Protein AF-A0A1U8I536-F1 (afdb_monomer_lite)

pLDDT: mean 73.48, std 21.96, range [27.91, 98.19]

Foldseek 3Di:
DDDDDDDDDPDDDDPPAQWDAQVLPRDIDRPVVVVVVCVPQQADPPPRFGRPDPDDDDDDDDDDDDDDDDDDPPVVVVVVVVVVVVVVVVPDLQDAPFDQPDPPDPDDPPQFFCLQVLWPDSNCLVVVLSVLLSLLQVLLVRQQRAAALSNLVSVCVVVVHDRGNVSLLHADPDWLSPGGLVNCCVPVVVLLVQLLVQLVDDPLVSNLVSLVPQATDPDDSSSVSRSSSSLSSNCNVVSVVVVSSVSSSNSSRHPHHNPPDPDDPPPPPPDDD

Radius of gyration: 26.05 Å; chains: 1; bounding box: 82×68×68 Å

Sequence (273 aa):
MATQTEPNAWKDLKMGEKCRLIPLCNHSFHSECVDSWFLRNPICPVCRTGGRFLVTVKNDHSETSLSSESMKKATNVWVFIFIIIVNVAFSQKTNCTLDFEFKVASNSSNENGDWGGFLNQNHCGTTFNGYLKALGVRANQTGFIFLDSSEQTRCLNSMKRFDCGMEKLTSGGGGCSNYSTADVEQKLGNELRSLSENCRFASCGSCVRSWESINGGSNLEESMICRFAVLVSLTSLKVEDEENIQRIYECLSNNTRVYGGNRFSLSIQIINA

Structure (mmCIF, N/CA/C/O backbone):
data_AF-A0A1U8I536-F1
#
_entry.id   AF-A0A1U8I536-F1
#
loop_
_atom_site.group_PDB
_atom_site.id
_atom_site.type_symbol
_atom_site.label_atom_id
_atom_site.label_alt_id
_atom_site.label_comp_id
_atom_site.label_asym_id
_atom_site.label_entity_id
_atom_site.label_seq_id
_atom_site.pdbx_PDB_ins_code
_atom_site.Cartn_x
_atom_site.Cartn_y
_atom_site.Cartn_z
_atom_site.occupancy
_atom_site.B_iso_or_equiv
_atom_site.auth_seq_id
_atom_site.auth_comp_id
_atom_site.auth_asym_id
_atom_site.auth_atom_id
_atom_site.pdbx_PDB_model_num
ATOM 1 N N . MET A 1 1 ? -10.262 -40.085 36.056 1.00 31.34 1 MET A N 1
ATOM 2 C CA . MET A 1 1 ? -9.684 -40.490 34.757 1.00 31.34 1 MET A CA 1
ATOM 3 C C . MET A 1 1 ? -10.539 -39.873 33.671 1.00 31.34 1 MET A C 1
ATOM 5 O O . MET A 1 1 ? -11.727 -40.150 33.627 1.00 31.34 1 MET A O 1
ATOM 9 N N . ALA A 1 2 ? -9.963 -38.955 32.899 1.00 34.81 2 ALA A N 1
ATOM 10 C CA . ALA A 1 2 ? -10.618 -38.318 31.766 1.00 34.81 2 ALA A CA 1
ATOM 11 C C . ALA A 1 2 ? -10.458 -39.206 30.530 1.00 34.81 2 ALA A C 1
ATOM 13 O O . ALA A 1 2 ? -9.326 -39.554 30.206 1.00 34.81 2 ALA A O 1
ATOM 14 N N . THR A 1 3 ? -11.548 -39.507 29.825 1.00 27.91 3 THR A N 1
ATOM 15 C CA . THR A 1 3 ? -11.494 -39.941 28.422 1.00 27.91 3 THR A CA 1
ATOM 16 C C . THR A 1 3 ? -12.748 -39.505 27.668 1.00 27.91 3 THR A C 1
ATOM 18 O O . THR A 1 3 ? -13.840 -39.978 27.958 1.00 27.91 3 THR A O 1
ATOM 21 N N . GLN A 1 4 ? -12.512 -38.634 26.681 1.00 38.25 4 GLN A N 1
ATOM 22 C CA . GLN A 1 4 ? -13.196 -38.510 25.387 1.00 38.25 4 GLN A CA 1
ATOM 23 C C . GLN A 1 4 ? -14.715 -38.277 25.371 1.00 38.25 4 GLN A C 1
ATOM 25 O O . GLN A 1 4 ? -15.509 -39.208 25.387 1.00 38.25 4 GLN A O 1
ATOM 30 N N . THR A 1 5 ? -15.096 -37.017 25.142 1.00 34.59 5 THR A N 1
ATOM 31 C CA . THR A 1 5 ? -16.360 -36.658 24.484 1.00 34.59 5 THR A CA 1
ATOM 32 C C . THR A 1 5 ? -16.064 -35.870 23.203 1.00 34.59 5 THR A C 1
ATOM 34 O O . THR A 1 5 ? -15.641 -34.721 23.258 1.00 34.59 5 THR A O 1
ATOM 37 N N . GLU A 1 6 ? -16.207 -36.594 22.094 1.00 37.50 6 GLU A N 1
ATOM 38 C CA . GLU A 1 6 ? -16.617 -36.278 20.712 1.00 37.50 6 GLU A CA 1
ATOM 39 C C . GLU A 1 6 ? -16.334 -34.907 20.033 1.00 37.50 6 GLU A C 1
ATOM 41 O O . GLU A 1 6 ? -16.571 -33.856 20.623 1.00 37.50 6 GLU A O 1
ATOM 46 N N . PRO A 1 7 ? -15.934 -34.880 18.734 1.00 39.38 7 PRO A N 1
ATOM 47 C CA . PRO A 1 7 ? -15.408 -33.684 18.060 1.00 39.38 7 PRO A CA 1
ATOM 48 C C . PRO A 1 7 ? -16.405 -32.868 17.207 1.00 39.38 7 PRO A C 1
ATOM 50 O O . PRO A 1 7 ? -15.966 -32.007 16.445 1.00 39.38 7 PRO A O 1
ATOM 53 N N . ASN A 1 8 ? -17.726 -33.094 17.252 1.00 51.69 8 ASN A N 1
ATOM 54 C CA . ASN A 1 8 ? -18.623 -32.456 16.271 1.00 51.69 8 ASN A CA 1
ATOM 55 C C . ASN A 1 8 ? -19.990 -32.064 16.854 1.00 51.69 8 ASN A C 1
ATOM 57 O O . ASN A 1 8 ? -20.897 -32.887 16.948 1.00 51.69 8 ASN A O 1
ATOM 61 N N . ALA A 1 9 ? -20.173 -30.771 17.122 1.00 42.25 9 ALA A N 1
ATOM 62 C CA . ALA A 1 9 ? -21.486 -30.157 17.321 1.00 42.25 9 ALA A CA 1
ATOM 63 C C . ALA A 1 9 ? -21.655 -28.953 16.375 1.00 42.25 9 ALA A C 1
ATOM 65 O O . ALA A 1 9 ? -21.762 -27.811 16.802 1.00 42.25 9 ALA A O 1
ATOM 66 N N . TRP A 1 10 ? -21.663 -29.230 15.067 1.00 53.25 10 TRP A N 1
ATOM 67 C CA . TRP A 1 10 ? -22.109 -28.303 14.009 1.00 53.25 10 TRP A CA 1
ATOM 68 C C . TRP A 1 10 ? -23.514 -28.674 13.508 1.00 53.25 10 TRP A C 1
ATOM 70 O O . TRP A 1 10 ? -23.841 -28.470 12.343 1.00 53.25 10 TRP A O 1
ATOM 80 N N . LYS A 1 11 ? -24.321 -29.313 14.363 1.00 44.59 11 LYS A N 1
ATOM 81 C CA . LYS A 1 11 ? -25.673 -29.748 14.011 1.00 44.59 11 LYS A CA 1
ATOM 82 C C . LYS A 1 11 ? -26.640 -28.578 14.153 1.00 44.59 11 LYS A C 1
ATOM 84 O O . LYS A 1 11 ? -26.729 -28.010 15.234 1.00 44.59 11 LYS A O 1
ATOM 89 N N . ASP A 1 12 ? -27.311 -28.286 13.041 1.00 48.81 12 ASP A N 1
ATOM 90 C CA . ASP A 1 12 ? -28.608 -27.628 12.872 1.00 48.81 12 ASP A CA 1
ATOM 91 C C . ASP A 1 12 ? -28.922 -26.488 13.850 1.00 48.81 12 ASP A C 1
ATOM 93 O O . ASP A 1 12 ? -29.314 -26.739 14.985 1.00 48.81 12 ASP A O 1
ATOM 97 N N . LEU A 1 13 ? -28.843 -25.236 13.374 1.00 49.66 13 LEU A N 1
ATOM 98 C CA . LEU A 1 13 ? -29.419 -24.082 14.077 1.00 49.66 13 LEU A CA 1
ATOM 99 C C . LEU A 1 13 ? -30.915 -24.350 14.302 1.00 49.66 13 LEU A C 1
ATOM 101 O O . LEU A 1 13 ? -31.693 -24.351 13.341 1.00 49.66 13 LEU A O 1
ATOM 105 N N . LYS A 1 14 ? -31.338 -24.601 15.545 1.00 48.75 14 LYS A N 1
ATOM 106 C CA . LYS A 1 14 ? -32.755 -24.827 15.853 1.00 48.75 14 LYS A CA 1
ATOM 107 C C . LYS A 1 14 ? -33.457 -23.507 16.146 1.00 48.75 14 LYS A C 1
ATOM 109 O O . LYS A 1 14 ? -32.892 -22.569 16.706 1.00 48.75 14 LYS A O 1
ATOM 114 N N . MET A 1 15 ? -34.736 -23.439 15.780 1.00 39.31 15 MET A N 1
ATOM 115 C CA . MET A 1 15 ? -35.589 -22.287 16.068 1.00 39.31 15 MET A CA 1
ATOM 116 C C . MET A 1 15 ? -35.653 -22.058 17.589 1.00 39.31 15 MET A C 1
ATOM 118 O O . MET A 1 15 ? -36.208 -22.885 18.310 1.00 39.31 15 MET A O 1
ATOM 122 N N . GLY A 1 16 ? -35.083 -20.947 18.066 1.00 56.06 16 GLY A N 1
ATOM 123 C CA . GLY A 1 16 ? -35.079 -20.555 19.483 1.00 56.06 16 GLY A CA 1
ATOM 1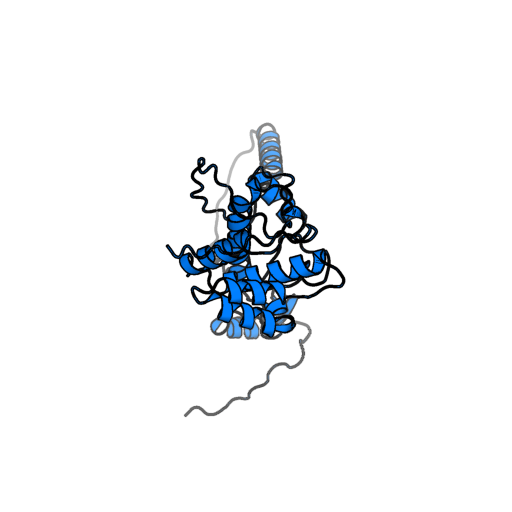24 C C . GLY A 1 16 ? -33.704 -20.491 20.162 1.00 56.06 16 GLY A C 1
ATOM 125 O O . GLY A 1 16 ? -33.629 -20.046 21.305 1.00 56.06 16 GLY A O 1
ATOM 126 N N . GLU A 1 17 ? -32.615 -20.881 19.493 1.00 68.50 17 GLU A N 1
ATOM 127 C CA . GLU A 1 17 ? -31.265 -20.838 20.076 1.00 68.50 17 GLU A CA 1
ATOM 128 C C . GLU A 1 17 ? -30.618 -19.446 19.951 1.00 68.50 17 GLU A C 1
ATOM 130 O O . GLU A 1 17 ? -30.695 -18.781 18.912 1.00 68.50 17 GLU A O 1
ATOM 135 N N . LYS A 1 18 ? -29.958 -18.981 21.025 1.00 72.44 18 LYS A N 1
ATOM 136 C CA . LYS A 1 18 ? -29.248 -17.693 21.027 1.00 72.44 18 LYS A CA 1
ATOM 137 C C . LYS A 1 18 ? -28.051 -17.769 20.085 1.00 72.44 18 LYS A C 1
ATOM 139 O O . LYS A 1 18 ? -27.059 -18.440 20.366 1.00 72.44 18 LYS A O 1
ATOM 144 N N . CYS A 1 19 ? -28.144 -17.043 18.980 1.00 81.62 19 CYS A N 1
ATOM 145 C CA . CYS A 1 19 ? -27.078 -16.939 17.997 1.00 81.62 19 CYS A CA 1
ATOM 146 C C . CYS A 1 19 ? -26.356 -15.595 18.123 1.00 81.62 19 CYS A C 1
ATOM 148 O O . CYS A 1 19 ? -26.973 -14.563 18.390 1.00 81.62 19 CYS A O 1
ATOM 150 N N . ARG A 1 20 ? -25.043 -15.602 17.904 1.00 78.56 20 ARG A N 1
ATOM 151 C CA . ARG A 1 20 ? -24.205 -14.409 17.804 1.00 78.56 20 ARG A CA 1
ATOM 152 C C . ARG A 1 20 ? -23.703 -14.286 16.368 1.00 78.56 20 ARG A C 1
ATOM 154 O O . ARG A 1 20 ? -23.138 -15.231 15.819 1.00 78.56 20 ARG A O 1
ATOM 161 N N . LEU A 1 21 ? -23.913 -13.111 15.785 1.00 80.75 21 LEU A N 1
ATOM 162 C CA . LEU A 1 21 ? -23.376 -12.726 14.485 1.00 80.75 21 LEU A CA 1
ATOM 163 C C . LEU A 1 21 ? -21.995 -12.096 14.684 1.00 80.75 21 LEU A C 1
ATOM 165 O O . LEU A 1 21 ? -21.834 -11.219 15.536 1.00 80.75 21 LEU A O 1
ATOM 169 N N . ILE A 1 22 ? -21.006 -12.506 13.894 1.00 78.75 22 ILE A N 1
ATOM 170 C CA . ILE A 1 22 ? -19.708 -11.826 13.862 1.00 78.75 22 ILE A CA 1
ATOM 171 C C . ILE A 1 22 ? -19.818 -10.622 12.911 1.00 78.75 22 ILE A C 1
ATOM 173 O O . ILE A 1 22 ? -19.960 -10.831 11.708 1.00 78.75 22 ILE A O 1
ATOM 177 N N . PRO A 1 23 ? -19.704 -9.371 13.389 1.00 72.56 23 PRO A N 1
ATOM 178 C CA . PRO A 1 23 ? -20.017 -8.176 12.594 1.00 72.56 23 PRO A CA 1
ATOM 179 C C . PRO A 1 23 ? -19.069 -7.926 11.412 1.00 72.56 23 PRO A C 1
ATOM 181 O O . PRO A 1 23 ? -19.410 -7.182 10.501 1.00 72.56 23 PRO A O 1
ATOM 184 N N . LEU A 1 24 ? -17.883 -8.539 11.413 1.00 73.31 24 LEU A N 1
ATOM 185 C CA . LEU A 1 24 ? -16.883 -8.358 10.356 1.00 73.31 24 LEU A CA 1
ATOM 186 C C . LEU A 1 24 ? -17.045 -9.331 9.183 1.00 73.31 24 LEU A C 1
ATOM 188 O O . LEU A 1 24 ? -16.495 -9.090 8.115 1.00 73.31 24 LEU A O 1
ATOM 192 N N . CYS A 1 25 ? -17.768 -10.437 9.368 1.00 81.69 25 CYS A N 1
ATOM 193 C CA . CYS A 1 25 ? -17.929 -11.452 8.324 1.00 81.69 25 CYS A CA 1
ATOM 194 C C . CYS A 1 25 ? -19.340 -12.036 8.218 1.00 81.69 25 CYS A C 1
ATOM 196 O O . CYS A 1 25 ? -19.570 -12.913 7.394 1.00 81.69 25 CYS A O 1
ATOM 198 N N . ASN A 1 26 ? -20.273 -11.569 9.050 1.00 80.44 26 ASN A N 1
ATOM 199 C CA . ASN A 1 26 ? -21.676 -11.973 9.096 1.00 80.44 26 ASN A CA 1
ATOM 200 C C . ASN A 1 26 ? -21.921 -13.488 9.217 1.00 80.44 26 ASN A C 1
ATOM 202 O O . ASN A 1 26 ? -23.006 -13.972 8.901 1.00 80.44 26 ASN A O 1
ATOM 206 N N . HIS A 1 27 ? -20.945 -14.241 9.726 1.00 86.69 27 HIS A N 1
ATOM 207 C CA . HIS A 1 27 ? -21.156 -15.633 10.104 1.00 86.69 27 HIS A CA 1
ATOM 208 C C . HIS A 1 27 ? -21.841 -15.707 11.472 1.00 86.69 27 HIS A C 1
ATOM 210 O O . HIS A 1 27 ? -21.430 -15.034 12.423 1.00 86.69 27 HIS A O 1
ATOM 216 N N . SER A 1 28 ? -22.881 -16.534 11.551 1.00 83.75 28 SER A N 1
ATOM 217 C CA . SER A 1 28 ? -23.697 -16.749 12.747 1.00 83.75 28 SER A CA 1
ATOM 218 C C . SER A 1 28 ? -23.364 -18.082 13.397 1.00 83.75 28 SER A C 1
ATOM 220 O O . SER A 1 28 ? -23.240 -19.097 12.718 1.00 83.75 28 SER A O 1
ATOM 222 N N . PHE A 1 29 ? -23.275 -18.083 14.722 1.00 84.00 29 PHE A N 1
ATOM 223 C CA . PHE A 1 29 ? -22.986 -19.269 15.526 1.00 84.00 29 PHE A CA 1
ATOM 224 C C . PHE A 1 29 ? -23.825 -19.246 16.801 1.00 84.00 29 PHE A C 1
ATOM 226 O O . PHE A 1 29 ? -24.240 -18.170 17.231 1.00 84.00 29 PHE A O 1
ATOM 233 N N . HIS A 1 30 ? -24.012 -20.387 17.467 1.00 84.12 30 HIS A N 1
ATOM 234 C CA . HIS A 1 30 ? -24.512 -20.384 18.845 1.00 84.12 30 HIS A CA 1
ATOM 235 C C . HIS A 1 30 ? -23.601 -19.533 19.728 1.00 84.12 30 HIS A C 1
ATOM 237 O O . HIS A 1 30 ? -22.375 -19.676 19.672 1.00 84.12 30 HIS A O 1
ATOM 243 N N . SER A 1 31 ? -24.195 -18.658 20.543 1.00 82.25 31 SER A N 1
ATOM 244 C CA . SER A 1 31 ? -23.447 -17.715 21.375 1.00 82.25 31 SER A CA 1
ATOM 245 C C . SER A 1 31 ? -22.443 -18.437 22.273 1.00 82.25 31 SER A C 1
ATOM 247 O O . SER A 1 31 ? -21.279 -18.069 22.300 1.00 82.25 31 SER A O 1
ATOM 249 N N . GLU A 1 32 ? -22.848 -19.531 22.919 1.00 79.88 32 GLU A N 1
ATOM 250 C CA . GLU A 1 32 ? -21.983 -20.290 23.835 1.00 79.88 32 GLU A CA 1
ATOM 251 C C . GLU A 1 32 ? -20.811 -20.980 23.118 1.00 79.88 32 GLU A C 1
ATOM 253 O O . GLU A 1 32 ? -19.685 -21.000 23.627 1.00 79.88 32 GLU A O 1
ATOM 258 N N . CYS A 1 33 ? -21.048 -21.508 21.913 1.00 81.00 33 CYS A N 1
ATOM 259 C CA . CYS A 1 33 ? -20.021 -22.179 21.118 1.00 81.00 33 CYS A CA 1
ATOM 260 C C . CYS A 1 33 ? -18.979 -21.185 20.600 1.00 81.00 33 CYS A C 1
ATOM 262 O O . CYS A 1 33 ? -17.778 -21.446 20.682 1.00 81.00 33 CYS A O 1
ATOM 264 N N . VAL A 1 34 ? -19.431 -20.039 20.081 1.00 86.12 34 VAL A N 1
ATOM 265 C CA . VAL A 1 34 ? -18.524 -19.034 19.519 1.00 86.12 34 VAL A CA 1
ATOM 266 C C . VAL A 1 34 ? -17.797 -18.244 20.602 1.00 86.12 34 VAL A C 1
ATOM 268 O O . VAL A 1 34 ? -16.622 -17.938 20.433 1.00 86.12 34 VAL A O 1
ATOM 271 N N . ASP A 1 35 ? -18.431 -18.004 21.751 1.00 82.69 35 ASP A N 1
ATOM 272 C CA . ASP A 1 35 ? -17.781 -17.364 22.896 1.00 82.69 35 ASP A CA 1
ATOM 273 C C . ASP A 1 35 ? -16.673 -18.276 23.454 1.00 82.69 35 ASP A C 1
ATOM 275 O O . ASP A 1 35 ? -15.540 -17.835 23.646 1.00 82.69 35 ASP A O 1
ATOM 279 N N . SER A 1 36 ? -16.942 -19.582 23.594 1.00 81.06 36 SER A N 1
ATOM 280 C CA . SER A 1 36 ? -15.934 -20.577 24.001 1.00 81.06 36 SER A CA 1
ATOM 281 C C . SER A 1 36 ? -14.780 -20.714 23.003 1.00 81.06 36 SER A C 1
ATOM 283 O O . SER A 1 36 ? -13.645 -21.005 23.392 1.00 81.06 36 SER A O 1
ATOM 285 N N . TRP A 1 37 ? -15.060 -20.529 21.713 1.00 84.25 37 TRP A N 1
ATOM 286 C CA . TRP A 1 37 ? -14.047 -20.499 20.663 1.00 84.25 37 TRP A CA 1
ATOM 287 C C . TRP A 1 37 ? -13.166 -19.249 20.768 1.00 84.25 37 TRP A C 1
ATOM 289 O O . TRP A 1 37 ? -11.938 -19.373 20.747 1.00 84.25 37 TRP A O 1
ATOM 299 N N . PHE A 1 38 ? -13.767 -18.071 20.966 1.00 80.75 38 PHE A N 1
ATOM 300 C CA . PHE A 1 38 ? -13.045 -16.801 21.082 1.00 80.75 38 PHE A CA 1
ATOM 301 C C . PHE A 1 38 ? -12.140 -16.702 22.312 1.00 80.75 38 PHE A C 1
ATOM 303 O O . PHE A 1 38 ? -11.141 -15.990 22.256 1.00 80.75 38 PHE A O 1
ATOM 310 N N . LEU A 1 39 ? -12.405 -17.471 23.374 1.00 79.19 39 LEU A N 1
ATOM 311 C CA . LEU A 1 39 ? -11.484 -17.592 24.513 1.00 79.19 39 LEU A CA 1
ATOM 312 C C . LEU A 1 39 ? -10.108 -18.160 24.127 1.00 79.19 39 LEU A C 1
ATOM 314 O O . LEU A 1 39 ? -9.133 -17.926 24.835 1.00 79.19 39 LEU A O 1
ATOM 318 N N . ARG A 1 40 ? -10.024 -18.928 23.034 1.00 75.12 40 ARG A N 1
ATOM 319 C CA . ARG A 1 40 ? -8.780 -19.566 22.569 1.00 75.12 40 ARG A CA 1
ATOM 320 C C . ARG A 1 40 ? -8.296 -19.039 21.223 1.00 75.12 40 ARG A C 1
ATOM 322 O O . ARG A 1 40 ? -7.102 -19.084 20.959 1.00 75.12 40 ARG A O 1
ATOM 329 N N . ASN A 1 41 ? -9.202 -18.560 20.374 1.00 75.88 41 ASN A N 1
ATOM 330 C CA . ASN A 1 41 ? -8.905 -18.151 19.005 1.00 75.88 41 ASN A CA 1
ATOM 331 C C . ASN A 1 41 ? -9.683 -16.874 18.658 1.00 75.88 41 ASN A C 1
ATOM 333 O O . ASN A 1 41 ? -10.892 -16.963 18.456 1.00 75.88 41 ASN A O 1
ATOM 337 N N . PRO A 1 42 ? -9.045 -15.700 18.504 1.00 78.19 42 PRO A N 1
ATOM 338 C CA . PRO A 1 42 ? -9.733 -14.436 18.217 1.00 78.19 42 PRO A CA 1
ATOM 339 C C . PRO A 1 42 ? -10.121 -14.291 16.732 1.00 78.19 42 PRO A C 1
ATOM 341 O O . PRO A 1 42 ? -10.063 -13.200 16.171 1.00 78.19 42 PRO A O 1
ATOM 344 N N . ILE A 1 43 ? -10.485 -15.384 16.061 1.00 81.06 43 ILE A N 1
ATOM 345 C CA . ILE A 1 43 ? -10.766 -15.437 14.620 1.00 81.06 43 ILE A CA 1
ATOM 346 C C . ILE A 1 43 ? -12.049 -16.221 14.351 1.00 81.06 43 ILE A C 1
ATOM 348 O O . ILE A 1 43 ? -12.363 -17.176 15.059 1.00 81.06 43 ILE A O 1
ATOM 352 N N . CYS A 1 44 ? -12.794 -15.832 13.317 1.00 82.50 44 CYS A N 1
ATOM 353 C CA . CYS A 1 44 ? -14.003 -16.537 12.901 1.00 82.50 44 CYS A CA 1
ATOM 354 C C . CYS A 1 44 ? -13.693 -18.006 12.531 1.00 82.50 44 CYS A C 1
ATOM 356 O O . CYS A 1 44 ? -12.802 -18.233 11.710 1.00 82.50 44 CYS A O 1
ATOM 358 N N . PRO A 1 45 ? -14.441 -19.003 13.050 1.00 82.88 45 PRO A N 1
ATOM 359 C CA . PRO A 1 45 ? -14.233 -20.415 12.711 1.00 82.88 45 PRO A CA 1
ATOM 360 C C . PRO A 1 45 ? -14.356 -20.743 11.215 1.00 82.88 45 PRO A C 1
ATOM 362 O O . PRO A 1 45 ? -13.739 -21.696 10.749 1.00 82.88 45 PRO A O 1
ATOM 365 N N . VAL A 1 46 ? -15.151 -19.967 10.467 1.00 81.00 46 VAL A N 1
ATOM 366 C CA . VAL A 1 46 ? -15.452 -20.230 9.048 1.00 81.00 46 VAL A CA 1
ATOM 367 C C . VAL A 1 46 ? -14.474 -19.510 8.123 1.00 81.00 46 VAL A C 1
ATOM 369 O O . VAL A 1 46 ? -13.861 -20.133 7.264 1.00 81.00 46 VAL A O 1
ATOM 372 N N . CYS A 1 47 ? -14.300 -18.201 8.302 1.00 79.69 47 CYS A N 1
ATOM 373 C CA . CYS A 1 47 ? -13.540 -17.364 7.365 1.00 79.69 47 CYS A CA 1
ATOM 374 C C . CYS A 1 47 ? -12.271 -16.750 7.961 1.00 79.69 47 CYS A C 1
ATOM 376 O O . CYS A 1 47 ? -11.600 -15.970 7.295 1.00 79.69 47 CYS A O 1
ATOM 378 N N . ARG A 1 48 ? -11.951 -17.061 9.224 1.00 79.06 48 ARG A N 1
ATOM 379 C CA . ARG A 1 48 ? -10.755 -16.596 9.948 1.00 79.06 48 ARG A CA 1
ATOM 380 C C . ARG A 1 48 ? -10.599 -15.073 10.088 1.00 79.06 48 ARG A C 1
ATOM 382 O O . ARG A 1 48 ? -9.598 -14.621 10.630 1.00 79.06 48 ARG A O 1
ATOM 389 N N . THR A 1 49 ? -11.606 -14.283 9.710 1.00 74.62 49 THR A N 1
ATOM 390 C CA . THR A 1 49 ? -11.683 -12.838 9.991 1.00 74.62 49 THR A CA 1
ATOM 391 C C . THR A 1 49 ? -11.635 -12.588 11.503 1.00 74.62 49 THR A C 1
ATOM 393 O O . THR A 1 49 ? -12.372 -13.235 12.252 1.00 74.62 49 THR A O 1
ATOM 396 N N . GLY A 1 50 ? -10.766 -11.683 11.965 1.00 68.75 50 GLY A N 1
ATOM 397 C CA . GLY A 1 50 ? -10.514 -11.436 13.390 1.00 68.75 50 GLY A CA 1
ATOM 398 C C . GLY A 1 50 ? -11.751 -10.942 14.143 1.00 68.75 50 GLY A C 1
ATOM 399 O O . GLY A 1 50 ? -12.296 -9.897 13.820 1.00 68.75 50 GLY A O 1
ATOM 400 N N . GLY A 1 51 ? -12.199 -11.674 15.161 1.00 54.09 51 GLY A N 1
ATOM 401 C CA . GLY A 1 51 ? -13.335 -11.315 16.007 1.00 54.09 51 GLY A CA 1
ATOM 402 C C . GLY A 1 51 ? -12.891 -10.529 17.237 1.00 54.09 51 GLY A C 1
ATOM 403 O O . GLY A 1 51 ? -12.884 -11.070 18.338 1.00 54.09 51 GLY A O 1
ATOM 404 N N . ARG A 1 52 ? -12.516 -9.253 17.091 1.00 47.28 52 ARG A N 1
ATOM 405 C CA . ARG A 1 52 ? -12.336 -8.375 18.261 1.00 47.28 52 ARG A CA 1
ATOM 406 C C . ARG A 1 52 ? -13.707 -7.946 18.788 1.00 47.28 52 ARG A C 1
ATOM 408 O O . ARG A 1 52 ? -14.279 -6.962 18.330 1.00 47.28 52 ARG A O 1
ATOM 415 N N . PHE A 1 53 ? -14.242 -8.698 19.747 1.00 44.56 53 PHE A N 1
ATOM 416 C CA . PHE A 1 53 ? -15.405 -8.274 20.522 1.00 44.56 53 PHE A CA 1
ATOM 417 C C . PHE A 1 53 ? -14.932 -7.296 21.607 1.00 44.56 53 PHE A C 1
ATOM 419 O O . PHE A 1 53 ? -14.210 -7.685 22.524 1.00 44.56 53 PHE A O 1
ATOM 426 N N . LEU A 1 54 ? -15.309 -6.018 21.508 1.00 39.16 54 LEU A N 1
ATOM 427 C CA . LEU A 1 54 ? -15.185 -5.092 22.633 1.00 39.16 54 LEU A CA 1
ATOM 428 C C . LEU A 1 54 ? -16.217 -5.515 23.686 1.00 39.16 54 LEU A C 1
ATOM 430 O O . LEU A 1 54 ? -17.401 -5.214 23.558 1.00 39.16 54 LEU A O 1
ATOM 434 N N . VAL A 1 55 ? -15.791 -6.255 24.710 1.00 38.00 55 VAL A N 1
ATOM 435 C CA . VAL A 1 55 ? -16.625 -6.499 25.892 1.00 38.00 55 VAL A CA 1
ATOM 436 C C . VAL A 1 55 ? -16.586 -5.232 26.743 1.00 38.00 55 VAL A C 1
ATOM 438 O O . VAL A 1 55 ? -15.637 -5.003 27.487 1.00 38.00 55 VAL A O 1
ATOM 441 N N . THR A 1 56 ? -17.613 -4.392 26.643 1.00 29.75 56 THR A N 1
ATOM 442 C CA . THR A 1 56 ? -17.909 -3.417 27.694 1.00 29.75 56 THR A CA 1
ATOM 443 C C . THR A 1 56 ? -18.725 -4.128 28.769 1.00 29.75 56 THR A C 1
ATOM 445 O O . THR A 1 56 ? -19.899 -4.446 28.588 1.00 29.75 56 THR A O 1
ATOM 448 N N . VAL A 1 57 ? -18.088 -4.430 29.902 1.00 33.84 57 VAL A N 1
ATOM 449 C CA . VAL A 1 57 ? -18.800 -4.870 31.106 1.00 33.84 57 VAL A CA 1
ATOM 450 C C . VAL A 1 57 ? -19.574 -3.665 31.634 1.00 33.84 57 VAL A C 1
ATOM 452 O O . VAL A 1 57 ? -18.979 -2.712 32.133 1.00 33.84 57 VAL A O 1
ATOM 455 N N . LYS A 1 58 ? -20.901 -3.679 31.496 1.00 33.72 58 LYS A N 1
ATOM 456 C CA . LYS A 1 58 ? -21.788 -2.723 32.162 1.00 33.72 58 LYS A CA 1
ATOM 457 C C . LYS A 1 58 ? -22.362 -3.425 33.392 1.00 33.72 58 LYS A C 1
ATOM 459 O O . LYS A 1 58 ? -23.219 -4.291 33.254 1.00 33.72 58 LYS A O 1
ATOM 464 N N . ASN A 1 59 ? -21.835 -3.097 34.570 1.00 32.53 59 ASN A N 1
ATOM 465 C CA . ASN A 1 59 ? -22.444 -3.499 35.836 1.00 32.53 59 ASN A CA 1
ATOM 466 C C . ASN A 1 59 ? -23.693 -2.645 36.063 1.00 32.53 59 ASN A C 1
ATOM 468 O O . ASN A 1 59 ? -23.620 -1.417 36.004 1.00 32.53 59 ASN A O 1
ATOM 472 N N . ASP A 1 60 ? -24.817 -3.315 36.292 1.00 41.31 60 ASP A N 1
ATOM 473 C CA . ASP A 1 60 ? -26.117 -2.722 36.580 1.00 41.31 60 ASP A CA 1
ATOM 474 C C . ASP A 1 60 ? -26.388 -2.853 38.084 1.00 41.31 60 ASP A C 1
ATOM 476 O O . ASP A 1 60 ? -26.284 -3.944 38.644 1.00 41.31 60 ASP A O 1
ATOM 480 N N . HIS A 1 61 ? -26.712 -1.738 38.735 1.00 33.81 61 HIS A N 1
ATOM 481 C CA . HIS A 1 61 ? -27.378 -1.718 40.034 1.00 33.81 61 HIS A CA 1
ATOM 482 C C . HIS A 1 61 ? -28.314 -0.501 40.078 1.00 33.81 61 HIS A C 1
ATOM 484 O O . HIS A 1 61 ? -27.877 0.649 40.045 1.00 33.81 61 HIS A O 1
ATOM 490 N N . SER A 1 62 ? -29.613 -0.802 40.130 1.00 35.75 62 SER A N 1
ATOM 491 C CA . SER A 1 62 ? -30.733 0.051 40.545 1.00 35.75 62 SER A CA 1
ATOM 492 C C . SER A 1 62 ? -30.535 0.531 42.004 1.00 35.75 62 SER A C 1
ATOM 494 O O . SER A 1 62 ? -29.799 -0.108 42.748 1.00 35.75 62 SER A O 1
ATOM 496 N N . GLU A 1 63 ? -31.091 1.639 42.520 1.00 35.59 63 GLU A N 1
ATOM 497 C CA . GLU A 1 63 ? -32.502 2.060 42.531 1.00 35.59 63 GLU A CA 1
ATOM 498 C C . GLU A 1 63 ? -32.660 3.468 43.194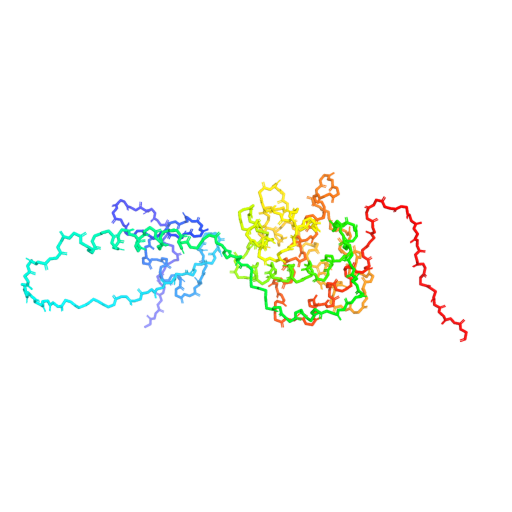 1.00 35.59 63 GLU A C 1
ATOM 500 O O . GLU A 1 63 ? -31.943 3.765 44.146 1.00 35.59 63 GLU A O 1
ATOM 505 N N . THR A 1 64 ? -33.679 4.252 42.772 1.00 28.31 64 THR A N 1
ATOM 506 C CA . THR A 1 64 ? -34.462 5.307 43.509 1.00 28.31 64 THR A CA 1
ATOM 507 C C . THR A 1 64 ? -33.761 6.568 44.087 1.00 28.31 64 THR A C 1
ATOM 509 O O . THR A 1 64 ? -32.671 6.490 44.623 1.00 28.31 64 THR A O 1
ATOM 512 N N . SER A 1 65 ? -34.313 7.797 44.056 1.00 29.28 65 SER A N 1
ATOM 513 C CA . SER A 1 65 ? -35.691 8.241 44.346 1.00 29.28 65 SER A CA 1
ATOM 514 C C . SER A 1 65 ? -36.057 9.647 43.780 1.00 29.28 65 SER A C 1
ATOM 516 O O . SER A 1 65 ? -35.204 10.444 43.397 1.00 29.28 65 SER A O 1
ATOM 518 N N . LEU A 1 66 ? -37.379 9.889 43.734 1.00 30.34 66 LEU A N 1
ATOM 519 C CA . LEU A 1 66 ? -38.192 11.116 43.529 1.00 30.34 66 LEU A CA 1
ATOM 520 C C . LEU A 1 66 ? -37.649 12.404 44.217 1.00 30.34 66 LEU A C 1
ATOM 522 O O . LEU A 1 66 ? -36.928 12.289 45.194 1.00 30.34 66 LEU A O 1
ATOM 526 N N . SER A 1 67 ? -37.978 13.670 43.890 1.00 31.62 67 SER A N 1
ATOM 527 C CA . SER A 1 67 ? -39.125 14.334 43.221 1.00 31.62 67 SER A CA 1
ATOM 528 C C . SER A 1 67 ? -38.854 15.850 43.022 1.00 31.62 67 SER A C 1
ATOM 530 O O . SER A 1 67 ? -37.986 16.401 43.695 1.00 31.62 67 SER A O 1
ATOM 532 N N . SER A 1 68 ? -39.748 16.523 42.266 1.00 27.91 68 SER A N 1
ATOM 533 C CA . SER A 1 68 ? -40.147 17.956 42.371 1.00 27.91 68 SER A CA 1
ATOM 534 C C . SER A 1 68 ? -39.206 18.976 41.682 1.00 27.91 68 SER A C 1
ATOM 536 O O . SER A 1 68 ? -37.998 18.836 41.758 1.00 27.91 68 SER A O 1
ATOM 538 N N . GLU A 1 69 ? -39.603 20.012 40.936 1.00 33.31 69 GLU A N 1
ATOM 539 C CA . GLU A 1 69 ? -40.879 20.581 40.493 1.00 33.31 69 GLU A CA 1
ATOM 540 C C . GLU A 1 69 ? -40.684 21.260 39.121 1.00 33.31 69 GLU A C 1
ATOM 542 O O . GLU A 1 69 ? -39.581 21.581 38.676 1.00 33.31 69 GLU A O 1
ATOM 547 N N . SER A 1 70 ? -41.796 21.495 38.436 1.00 38.97 70 SER A N 1
ATOM 548 C CA . SER A 1 70 ? -41.875 22.048 37.091 1.00 38.97 70 SER A CA 1
ATOM 549 C C . SER A 1 70 ? -41.836 23.580 37.086 1.00 38.97 70 SER A C 1
ATOM 551 O O . SER A 1 70 ? -42.896 24.158 37.230 1.00 38.97 70 SER A O 1
ATOM 553 N N . MET A 1 71 ? -40.708 24.245 36.793 1.00 35.09 71 MET A N 1
ATOM 554 C CA . MET A 1 71 ? -40.692 25.602 36.191 1.00 35.09 71 MET A CA 1
ATOM 555 C C . MET A 1 71 ? -39.346 25.889 35.491 1.00 35.09 71 MET A C 1
ATOM 557 O O . MET A 1 71 ? -38.370 26.214 36.156 1.00 35.09 71 MET A O 1
ATOM 561 N N . LYS A 1 72 ? -39.306 25.742 34.151 1.00 37.88 72 LYS A N 1
ATOM 562 C CA . LYS A 1 72 ? -38.401 26.364 33.129 1.00 37.88 72 LYS A CA 1
ATOM 563 C C . LYS A 1 72 ? -38.439 25.553 31.811 1.00 37.88 72 LYS A C 1
ATOM 565 O O . LYS A 1 72 ? -37.423 25.219 31.206 1.00 37.88 72 LYS A O 1
ATOM 570 N N . LYS A 1 73 ? -39.643 25.180 31.358 1.00 48.16 73 LYS A N 1
ATOM 571 C CA . LYS A 1 73 ? -39.868 24.438 30.104 1.00 48.16 73 LYS A CA 1
ATOM 572 C C . LYS A 1 73 ? -40.114 25.416 28.951 1.00 48.16 73 LYS A C 1
ATOM 574 O O . LYS A 1 73 ? -41.257 25.648 28.596 1.00 48.16 73 LYS A O 1
ATOM 579 N N . ALA A 1 74 ? -39.053 26.011 28.411 1.00 49.59 74 ALA A N 1
ATOM 580 C CA . ALA A 1 74 ? -39.029 26.556 27.040 1.00 49.59 74 ALA A CA 1
ATOM 581 C C . ALA A 1 74 ? -37.617 26.997 26.627 1.00 49.59 74 ALA A C 1
ATOM 583 O O . ALA A 1 74 ? -37.234 26.840 25.474 1.00 49.59 74 ALA A O 1
ATOM 584 N N . THR A 1 75 ? -36.805 27.473 27.571 1.00 52.44 75 THR A N 1
ATOM 585 C CA . THR A 1 75 ? -35.444 27.964 27.299 1.00 52.44 75 THR A CA 1
ATOM 586 C C . THR A 1 75 ? -34.406 26.852 27.163 1.00 52.44 75 THR A C 1
ATOM 588 O O . THR A 1 75 ? -33.458 26.994 26.401 1.00 52.44 75 THR A O 1
ATOM 591 N N . ASN A 1 76 ? -34.613 25.703 27.811 1.00 52.75 76 ASN A N 1
ATOM 592 C CA . ASN A 1 76 ? -33.670 24.586 27.732 1.00 52.75 76 ASN A CA 1
ATOM 593 C C . ASN A 1 76 ? -33.919 23.680 26.525 1.00 52.75 76 ASN A C 1
ATOM 595 O O . ASN A 1 76 ? -32.980 23.072 26.039 1.00 52.75 76 ASN A O 1
ATOM 599 N N . VAL A 1 77 ? -35.149 23.596 26.003 1.00 62.22 77 VAL A N 1
ATOM 600 C CA . VAL A 1 77 ? -35.460 22.706 24.868 1.00 62.22 77 VAL A CA 1
ATOM 601 C C . VAL A 1 77 ? -34.758 23.187 23.603 1.00 62.22 77 VAL A C 1
ATOM 603 O O . VAL A 1 77 ? -34.146 22.381 22.921 1.00 62.22 77 VAL A O 1
ATOM 606 N N . TRP A 1 78 ? -34.758 24.496 23.332 1.00 63.91 78 TRP A N 1
ATOM 607 C CA . TRP A 1 78 ? -34.013 25.060 22.203 1.00 63.91 78 TRP A CA 1
ATOM 608 C C . TRP A 1 78 ? -32.501 24.945 22.389 1.00 63.91 78 TRP A C 1
ATOM 610 O O . TRP A 1 78 ? -31.809 24.670 21.423 1.00 63.91 78 TRP A O 1
ATOM 620 N N . VAL A 1 79 ? -31.987 25.072 23.617 1.00 71.31 79 VAL A N 1
ATOM 621 C CA . VAL A 1 79 ? -30.561 24.860 23.917 1.00 71.31 79 VAL A CA 1
ATOM 622 C C . VAL A 1 79 ? -30.179 23.389 23.771 1.00 71.31 79 VAL A C 1
ATOM 624 O O . VAL A 1 79 ? -29.150 23.110 23.184 1.00 71.31 79 VAL A O 1
ATOM 627 N N . PHE A 1 80 ? -31.006 22.438 24.208 1.00 65.50 80 PHE A N 1
ATOM 628 C CA . PHE A 1 80 ? -30.778 21.006 23.996 1.00 65.50 80 PHE A CA 1
ATOM 629 C C . PHE A 1 80 ? -30.934 20.614 22.528 1.00 65.50 80 PHE A C 1
ATOM 631 O O . PHE A 1 80 ? -30.132 19.833 22.041 1.00 65.50 80 PHE A O 1
ATOM 638 N N . ILE A 1 81 ? -31.901 21.177 21.801 1.00 70.69 81 ILE A N 1
ATOM 639 C CA . ILE A 1 81 ? -32.045 20.983 20.353 1.00 70.69 81 ILE A CA 1
ATOM 640 C C . ILE A 1 81 ? -30.855 21.605 19.623 1.00 70.69 81 ILE A C 1
ATOM 642 O O . ILE A 1 81 ? -30.319 20.970 18.732 1.00 70.69 81 ILE A O 1
ATOM 646 N N . PHE A 1 82 ? -30.375 22.782 20.025 1.00 68.00 82 PHE A N 1
ATOM 647 C CA . PHE A 1 82 ? -29.188 23.412 19.450 1.00 68.00 82 PHE A CA 1
ATOM 648 C C . PHE A 1 82 ? -27.916 22.647 19.819 1.00 68.00 82 PHE A C 1
ATOM 650 O O . PHE A 1 82 ? -27.080 22.445 18.961 1.00 68.00 82 PHE A O 1
ATOM 657 N N . ILE A 1 83 ? -27.786 22.132 21.042 1.00 67.75 83 ILE A N 1
ATOM 658 C CA . ILE A 1 83 ? -26.688 21.254 21.467 1.00 67.75 83 ILE A CA 1
ATOM 659 C C . ILE A 1 83 ? -26.753 19.927 20.713 1.00 67.75 83 ILE A C 1
ATOM 661 O O . ILE A 1 83 ? -25.712 19.429 20.317 1.00 67.75 83 ILE A O 1
ATOM 665 N N . ILE A 1 84 ? -27.931 19.351 20.467 1.00 64.50 84 ILE A N 1
ATOM 666 C CA . ILE A 1 84 ? -28.090 18.129 19.670 1.00 64.50 84 ILE A CA 1
ATOM 667 C C . ILE A 1 84 ? -27.806 18.425 18.198 1.00 64.50 84 ILE A C 1
ATOM 669 O O . ILE A 1 84 ? -27.083 17.661 17.590 1.00 64.50 84 ILE A O 1
ATOM 673 N N . ILE A 1 85 ? -28.268 19.539 17.627 1.00 66.31 85 ILE A N 1
ATOM 674 C CA . ILE A 1 85 ? -27.956 19.949 16.249 1.00 66.31 85 ILE A CA 1
ATOM 675 C C . ILE A 1 85 ? -26.465 20.259 16.107 1.00 66.31 85 ILE A C 1
ATOM 677 O O . ILE A 1 85 ? -25.863 19.831 15.133 1.00 66.31 85 ILE A O 1
ATOM 681 N N . VAL A 1 86 ? -25.849 20.935 17.078 1.00 62.25 86 VAL A N 1
ATOM 682 C CA . VAL A 1 86 ? -24.410 21.213 17.112 1.00 62.25 86 VAL A CA 1
ATOM 683 C C . VAL A 1 86 ? -23.632 19.918 17.289 1.00 62.25 86 VAL A C 1
ATOM 685 O O . VAL A 1 86 ? -22.694 19.734 16.540 1.00 62.25 86 VAL A O 1
ATOM 688 N N . ASN A 1 87 ? -24.029 18.988 18.165 1.00 57.12 87 ASN A N 1
ATOM 689 C CA . ASN A 1 87 ? -23.378 17.678 18.335 1.00 57.12 87 ASN A CA 1
ATOM 690 C C . ASN A 1 87 ? -23.645 16.703 17.175 1.00 57.12 87 ASN A C 1
ATOM 692 O O . ASN A 1 87 ? -22.807 15.852 16.904 1.00 57.12 87 ASN A O 1
ATOM 696 N N . VAL A 1 88 ? -24.779 16.813 16.478 1.00 54.09 88 VAL A N 1
ATOM 697 C CA . VAL A 1 88 ? -25.095 16.059 15.251 1.00 54.09 88 VAL A CA 1
ATOM 698 C C . VAL A 1 88 ? -24.332 16.656 14.066 1.00 54.09 88 VAL A C 1
ATOM 700 O O . VAL A 1 88 ? -23.804 15.901 13.258 1.00 54.09 88 VAL A O 1
ATOM 703 N N . ALA A 1 89 ? -24.163 17.981 14.006 1.00 53.00 89 ALA A N 1
ATOM 704 C CA . ALA A 1 89 ? -23.274 18.660 13.061 1.00 53.00 89 ALA A CA 1
ATOM 705 C C . ALA A 1 89 ? -21.782 18.441 13.392 1.00 53.00 89 ALA A C 1
ATOM 707 O O . ALA A 1 89 ? -20.956 18.413 12.486 1.00 53.00 89 ALA A O 1
ATOM 708 N N . PHE A 1 90 ? -21.441 18.226 14.669 1.00 43.78 90 PHE A N 1
ATOM 709 C CA . PHE A 1 90 ? -20.118 17.814 15.160 1.00 43.78 90 PHE A CA 1
ATOM 710 C C . PHE A 1 90 ? -19.948 16.293 15.246 1.00 43.78 90 PHE A C 1
ATOM 712 O O . PHE A 1 90 ? -18.913 15.821 15.725 1.00 43.78 90 PHE A O 1
ATOM 719 N N . SER A 1 91 ? -20.915 15.507 14.757 1.00 45.75 91 SER A N 1
ATOM 720 C CA . SER A 1 91 ? -20.736 14.068 14.608 1.00 45.75 91 SER A CA 1
ATOM 721 C C . SER A 1 91 ? -19.749 13.851 13.462 1.00 45.75 91 SER A C 1
ATOM 723 O O . SER A 1 91 ? -20.065 13.962 12.280 1.00 45.75 91 SER A O 1
ATOM 725 N N . GLN A 1 92 ? -18.495 13.687 13.869 1.00 48.53 92 GLN A N 1
ATOM 726 C CA . GLN A 1 92 ? -17.278 13.751 13.076 1.00 48.53 92 GLN A CA 1
ATOM 727 C C . GLN A 1 92 ? -17.367 12.944 11.775 1.00 48.53 92 GLN A C 1
ATOM 729 O O . GLN A 1 92 ? -17.223 11.723 11.767 1.00 48.53 92 GLN A O 1
ATOM 734 N N . LYS A 1 93 ? -17.475 13.646 10.645 1.00 48.12 93 LYS A N 1
ATOM 735 C CA . LYS A 1 93 ? -17.108 13.108 9.327 1.00 48.12 93 LYS A CA 1
ATOM 736 C C . LYS A 1 93 ? -15.902 13.853 8.745 1.00 48.12 93 LYS A C 1
ATOM 738 O O . LYS A 1 93 ? -15.851 14.120 7.551 1.00 48.12 93 LYS A O 1
ATOM 743 N N . THR A 1 94 ? -14.939 14.217 9.593 1.00 52.38 94 THR A N 1
ATOM 744 C CA . THR A 1 94 ? -13.788 15.062 9.212 1.00 52.38 94 THR A CA 1
ATOM 745 C C . THR A 1 94 ? -12.426 14.427 9.447 1.00 52.38 94 THR A C 1
ATOM 747 O O . THR A 1 94 ? -11.440 14.944 8.936 1.00 52.38 94 THR A O 1
ATOM 750 N N . ASN A 1 95 ? -12.340 13.315 10.177 1.00 73.81 95 ASN A N 1
ATOM 751 C CA . ASN A 1 95 ? -11.039 12.764 10.544 1.00 73.81 95 ASN A CA 1
ATOM 752 C C . ASN A 1 95 ? -10.630 11.662 9.561 1.00 73.81 95 ASN A C 1
ATOM 754 O O . ASN A 1 95 ? -11.423 10.770 9.230 1.00 73.81 95 ASN A O 1
ATOM 758 N N . CYS A 1 96 ? -9.402 11.780 9.058 1.00 84.31 96 CYS A N 1
ATOM 759 C CA . CYS A 1 96 ? -8.728 10.725 8.318 1.00 84.31 96 CYS A CA 1
ATOM 760 C C . CYS A 1 96 ? -8.536 9.505 9.227 1.00 84.31 96 CYS A C 1
ATOM 762 O O . CYS A 1 96 ? -8.241 9.659 10.408 1.00 84.31 96 CYS A O 1
ATOM 764 N N . THR A 1 97 ? -8.713 8.300 8.681 1.00 85.38 97 THR A N 1
ATOM 765 C CA . THR A 1 97 ? -8.512 7.047 9.433 1.00 85.38 97 THR A CA 1
ATOM 766 C C . THR A 1 97 ? -7.046 6.626 9.535 1.00 85.38 97 THR A C 1
ATOM 768 O O . THR A 1 97 ? -6.739 5.690 10.268 1.00 85.38 97 THR A O 1
ATOM 771 N N . LEU A 1 98 ? -6.160 7.253 8.760 1.00 85.19 98 LEU A N 1
ATOM 772 C CA . LEU A 1 98 ? -4.730 6.986 8.790 1.00 85.19 98 LEU A CA 1
ATOM 773 C C . LEU A 1 98 ? -4.086 7.844 9.872 1.00 85.19 98 LEU A C 1
ATOM 775 O O . LEU A 1 98 ? -4.279 9.061 9.890 1.00 85.19 98 LEU A O 1
ATOM 779 N N . ASP A 1 99 ? -3.325 7.198 10.751 1.00 77.06 99 ASP A N 1
ATOM 780 C CA . ASP A 1 99 ? -2.477 7.900 11.700 1.00 77.06 99 ASP A CA 1
ATOM 781 C C . ASP A 1 99 ? -1.169 8.280 11.009 1.00 77.06 99 ASP A C 1
ATOM 783 O O . ASP A 1 99 ? -0.380 7.434 10.578 1.00 77.06 99 ASP A O 1
ATOM 787 N N . PHE A 1 100 ? -0.978 9.581 10.854 1.00 69.69 100 PHE A N 1
ATOM 788 C CA . PHE A 1 100 ? 0.236 10.152 10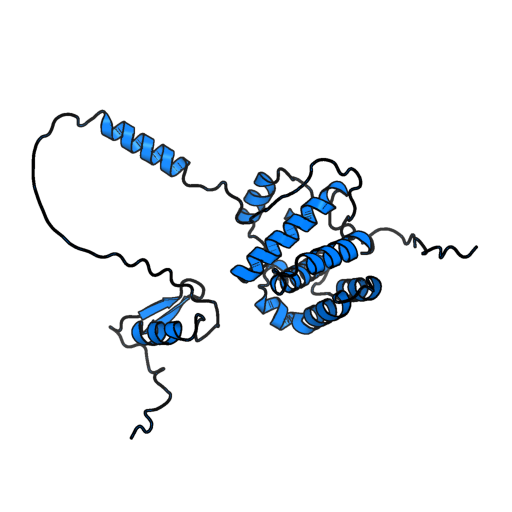.313 1.00 69.69 100 PHE A CA 1
ATOM 789 C C . PHE A 1 100 ? 1.071 10.609 11.502 1.00 69.69 100 PHE A C 1
ATOM 791 O O . PHE A 1 100 ? 1.024 11.782 11.872 1.00 69.69 100 PHE A O 1
ATOM 798 N N . GLU A 1 101 ? 1.843 9.702 12.102 1.00 55.25 101 GLU A N 1
ATOM 799 C CA . GLU A 1 101 ? 2.843 10.054 13.115 1.00 55.25 101 GLU A CA 1
ATOM 800 C C . GLU A 1 101 ? 3.997 10.815 12.420 1.00 55.25 101 GLU A C 1
ATOM 802 O O . GLU A 1 101 ? 5.076 10.305 12.119 1.00 55.25 101 GLU A O 1
ATOM 807 N N . PHE A 1 102 ? 3.710 12.050 12.006 1.00 51.59 102 PHE A N 1
ATOM 808 C CA . PHE A 1 102 ? 4.545 12.854 11.126 1.00 51.59 102 PHE A CA 1
ATOM 809 C C . PHE A 1 102 ? 5.576 13.622 11.963 1.00 51.59 102 PHE A C 1
ATOM 811 O O . PHE A 1 102 ? 5.307 14.707 12.474 1.00 51.59 102 PHE A O 1
ATOM 818 N N . LYS A 1 103 ? 6.816 13.125 12.009 1.00 36.66 103 LYS A N 1
ATOM 819 C CA . LYS A 1 103 ? 7.998 14.002 12.070 1.00 36.66 103 LYS A CA 1
ATOM 820 C C . LYS A 1 103 ? 8.394 14.399 10.647 1.00 36.66 103 LYS A C 1
ATOM 822 O O . LYS A 1 103 ? 9.486 14.070 10.197 1.00 36.66 103 LYS A O 1
ATOM 827 N N . VAL A 1 104 ? 7.523 15.081 9.904 1.00 47.25 104 VAL A N 1
ATOM 828 C CA . VAL A 1 104 ? 7.988 15.732 8.672 1.00 47.25 104 VAL A CA 1
ATOM 829 C C . VAL A 1 104 ? 8.537 17.084 9.057 1.00 47.25 104 VAL A C 1
ATOM 831 O O . VAL A 1 104 ? 7.805 18.039 9.303 1.00 47.25 104 VAL A O 1
ATOM 834 N N . ALA A 1 105 ? 9.863 17.126 9.145 1.00 36.56 105 ALA A N 1
ATOM 835 C CA . ALA A 1 105 ? 10.602 18.363 9.063 1.00 36.56 105 ALA A CA 1
ATOM 836 C C . ALA A 1 105 ? 10.260 19.007 7.715 1.00 36.56 105 ALA A C 1
ATOM 838 O O . ALA A 1 105 ? 10.775 18.630 6.663 1.00 36.56 105 ALA A O 1
ATOM 839 N N . SER A 1 106 ? 9.347 19.971 7.750 1.00 40.22 106 SER A N 1
ATOM 840 C CA . SER A 1 106 ? 9.262 21.023 6.750 1.00 40.22 106 SER A CA 1
ATOM 841 C C . SER A 1 106 ? 10.678 21.581 6.593 1.00 40.22 106 SER A C 1
ATOM 843 O O . SER A 1 106 ? 11.188 22.145 7.559 1.00 40.22 106 SER A O 1
ATOM 845 N N . ASN A 1 107 ? 11.302 21.347 5.431 1.00 40.91 107 ASN A N 1
ATOM 846 C CA . ASN A 1 107 ? 12.585 21.889 4.935 1.00 40.91 107 ASN A CA 1
ATOM 847 C C . ASN A 1 107 ? 13.629 20.832 4.519 1.00 40.91 107 ASN A C 1
ATOM 849 O O . ASN A 1 107 ? 14.795 20.933 4.893 1.00 40.91 107 ASN A O 1
ATOM 853 N N . SER A 1 108 ? 13.272 19.874 3.659 1.00 41.50 108 SER A N 1
ATOM 854 C CA . SER A 1 108 ? 14.277 19.255 2.782 1.00 41.50 108 SER A CA 1
ATOM 855 C C . SER A 1 108 ? 13.843 19.363 1.324 1.00 41.50 108 SER A C 1
ATOM 857 O O . SER A 1 108 ? 13.095 18.539 0.805 1.00 41.50 108 SER A O 1
ATOM 859 N N . SER A 1 109 ? 14.328 20.409 0.667 1.00 43.53 109 SER A N 1
ATOM 860 C CA . SER A 1 109 ? 14.191 20.696 -0.759 1.00 43.53 109 SER A CA 1
ATOM 861 C C . SER A 1 109 ? 15.091 19.804 -1.624 1.00 43.53 109 SER A C 1
ATOM 863 O O . SER A 1 109 ? 15.867 20.313 -2.421 1.00 43.53 109 SER A O 1
ATOM 865 N N . ASN A 1 110 ? 15.010 18.486 -1.447 1.00 50.00 110 ASN A N 1
ATOM 866 C CA . ASN A 1 110 ? 15.539 17.486 -2.379 1.00 50.00 110 ASN A CA 1
ATOM 867 C C . ASN A 1 110 ? 14.533 16.334 -2.403 1.00 50.00 110 ASN A C 1
ATOM 869 O O . ASN A 1 110 ? 14.677 15.320 -1.721 1.00 50.00 110 ASN A O 1
ATOM 873 N N . GLU A 1 111 ? 13.424 16.588 -3.090 1.00 55.53 111 GLU A N 1
ATOM 874 C CA . GLU A 1 111 ? 12.270 15.701 -3.147 1.00 55.53 111 GLU A CA 1
ATOM 875 C C . GLU A 1 111 ? 12.536 14.594 -4.160 1.00 55.53 111 GLU A C 1
ATOM 877 O O . GLU A 1 111 ? 12.476 14.778 -5.375 1.00 55.53 111 GLU A O 1
ATOM 882 N N . ASN A 1 112 ? 12.887 13.438 -3.613 1.00 61.09 112 ASN A N 1
ATOM 883 C CA . ASN A 1 112 ? 13.252 12.254 -4.358 1.00 61.09 112 ASN A CA 1
ATOM 884 C C . ASN A 1 112 ? 12.085 11.257 -4.382 1.00 61.09 112 ASN A C 1
ATOM 886 O O . ASN A 1 112 ? 11.516 10.919 -3.341 1.00 61.09 112 ASN A O 1
ATOM 890 N N . GLY A 1 113 ? 11.787 10.749 -5.579 1.00 69.12 113 GLY A N 1
ATOM 891 C CA . GLY A 1 113 ? 10.994 9.544 -5.795 1.00 69.12 113 GLY A CA 1
ATOM 892 C C . GLY A 1 113 ? 9.603 9.773 -6.384 1.00 69.12 113 GLY A C 1
ATOM 893 O O . GLY A 1 113 ? 8.617 9.831 -5.658 1.00 69.12 113 GLY A O 1
ATOM 894 N N . ASP A 1 114 ? 9.521 9.816 -7.713 1.00 78.38 114 ASP A N 1
ATOM 895 C CA . ASP A 1 114 ? 8.270 9.914 -8.489 1.00 78.38 114 ASP A CA 1
ATOM 896 C C . ASP A 1 114 ? 7.569 8.544 -8.680 1.00 78.38 114 ASP A C 1
ATOM 898 O O . ASP A 1 114 ? 6.581 8.405 -9.403 1.00 78.38 114 ASP A O 1
ATOM 902 N N . TRP A 1 115 ? 8.101 7.487 -8.045 1.00 90.25 115 TRP A N 1
ATOM 903 C CA . TRP A 1 115 ? 7.566 6.118 -8.101 1.00 90.25 115 TRP A CA 1
ATOM 904 C C . TRP A 1 115 ? 7.335 5.616 -9.536 1.00 90.25 115 TRP A C 1
ATOM 906 O O . TRP A 1 115 ? 6.350 4.943 -9.841 1.00 90.25 115 TRP A O 1
ATOM 916 N N . GLY A 1 116 ? 8.260 5.969 -10.433 1.00 85.06 116 GLY A N 1
ATOM 917 C CA . GLY A 1 116 ? 8.224 5.562 -11.834 1.00 85.06 116 GLY A CA 1
ATOM 918 C C . GLY A 1 116 ? 7.164 6.291 -12.665 1.00 85.06 116 GLY A C 1
ATOM 919 O O . GLY A 1 116 ? 6.686 5.717 -13.641 1.00 85.06 116 GLY A O 1
ATOM 920 N N . GLY A 1 117 ? 6.797 7.528 -12.313 1.00 86.38 117 GLY A N 1
ATOM 921 C CA . GLY A 1 117 ? 5.757 8.295 -13.010 1.00 86.38 117 GLY A CA 1
ATOM 922 C C . GLY A 1 117 ? 4.349 8.065 -12.469 1.00 86.38 117 GLY A C 1
ATOM 923 O O . GLY A 1 117 ? 3.375 8.440 -13.117 1.00 86.38 117 GLY A O 1
ATOM 924 N N . PHE A 1 118 ? 4.212 7.394 -11.320 1.00 89.94 118 PHE A N 1
ATOM 925 C CA . PHE A 1 118 ? 2.902 7.162 -10.711 1.00 89.94 118 PHE A CA 1
ATOM 926 C C . PHE A 1 118 ? 2.318 8.449 -10.119 1.00 89.94 118 PHE A C 1
ATOM 928 O O . PHE A 1 118 ? 1.103 8.686 -10.195 1.00 89.94 118 PHE A O 1
ATOM 935 N N . LEU A 1 119 ? 3.191 9.263 -9.524 1.00 89.50 119 LEU A N 1
ATOM 936 C CA . LEU A 1 119 ? 2.824 10.540 -8.940 1.00 89.50 119 LEU A CA 1
ATOM 937 C C . LEU A 1 119 ? 2.729 11.600 -10.035 1.00 89.50 119 LEU A C 1
ATOM 939 O O . LEU A 1 119 ? 3.405 11.546 -11.056 1.00 89.50 119 LEU A O 1
ATOM 943 N N . ASN A 1 120 ? 1.847 12.574 -9.827 1.00 85.06 120 ASN A N 1
ATOM 944 C CA . ASN A 1 120 ? 1.678 13.654 -10.801 1.00 85.06 120 ASN A CA 1
ATOM 945 C C . ASN A 1 120 ? 2.799 14.704 -10.666 1.00 85.06 120 ASN A C 1
ATOM 947 O O . ASN A 1 120 ? 3.047 15.470 -11.596 1.00 85.06 120 ASN A O 1
ATOM 951 N N . GLN A 1 121 ? 3.449 14.778 -9.495 1.00 81.12 121 GLN A N 1
ATOM 952 C CA . GLN A 1 121 ? 4.455 15.788 -9.168 1.00 81.12 121 GLN A CA 1
ATOM 953 C C . GLN A 1 121 ? 5.550 15.205 -8.264 1.00 81.12 121 GLN A C 1
ATOM 955 O O . GLN A 1 121 ? 5.257 14.563 -7.253 1.00 81.12 121 GLN A O 1
ATOM 960 N N . ASN A 1 122 ? 6.814 15.525 -8.558 1.00 71.69 122 ASN A N 1
ATOM 961 C CA . ASN A 1 122 ? 7.981 15.014 -7.819 1.00 71.69 122 ASN A CA 1
ATOM 962 C C . ASN A 1 122 ? 7.951 15.359 -6.320 1.00 71.69 122 ASN A C 1
ATOM 964 O O . ASN A 1 122 ? 8.430 14.591 -5.486 1.00 71.69 122 ASN A O 1
ATOM 968 N N . HIS A 1 123 ? 7.328 16.485 -5.963 1.00 81.44 123 HIS A N 1
ATOM 969 C CA . HIS A 1 123 ? 7.221 16.941 -4.580 1.00 81.44 123 HIS A CA 1
ATOM 970 C C . HIS A 1 123 ? 6.320 16.064 -3.697 1.00 81.44 123 HIS A C 1
ATOM 972 O O . HIS A 1 123 ? 6.300 16.176 -2.469 1.00 81.44 123 HIS A O 1
ATOM 978 N N . CYS A 1 124 ? 5.539 15.179 -4.316 1.00 85.44 124 CYS A N 1
ATOM 979 C CA . CYS A 1 124 ? 4.648 14.274 -3.612 1.00 85.44 124 CYS A CA 1
ATOM 980 C C . CYS A 1 124 ? 5.376 13.033 -3.072 1.00 85.44 124 CYS A C 1
ATOM 982 O O . CYS A 1 124 ? 4.814 12.358 -2.213 1.00 85.44 124 CYS A O 1
ATOM 984 N N . GLY A 1 125 ? 6.610 12.741 -3.509 1.00 86.31 125 GLY A N 1
ATOM 985 C CA . GLY A 1 125 ? 7.315 11.485 -3.207 1.00 86.31 125 GLY A CA 1
ATOM 986 C C . GLY A 1 125 ? 7.452 11.178 -1.714 1.00 86.31 125 GLY A C 1
ATOM 987 O O . GLY A 1 125 ? 7.023 10.127 -1.240 1.00 86.31 125 GLY A O 1
ATOM 988 N N . THR A 1 126 ? 7.969 12.128 -0.934 1.00 82.75 126 THR A N 1
ATOM 989 C CA . THR A 1 126 ? 8.143 11.966 0.523 1.00 82.75 126 THR A CA 1
ATOM 990 C C . THR A 1 126 ? 6.810 11.803 1.248 1.00 82.75 126 THR A C 1
ATOM 992 O O . THR A 1 126 ? 6.677 10.987 2.161 1.00 82.75 126 THR A O 1
ATOM 995 N N . THR A 1 127 ? 5.795 12.549 0.810 1.00 86.50 127 THR A N 1
ATOM 996 C CA . THR A 1 127 ? 4.453 12.477 1.391 1.00 86.50 127 THR A CA 1
ATOM 997 C C . THR A 1 127 ? 3.787 11.145 1.062 1.00 86.50 127 THR A C 1
ATOM 999 O O . THR A 1 127 ? 3.134 10.550 1.918 1.00 86.50 127 THR A O 1
ATOM 1002 N N . PHE A 1 128 ? 4.002 10.643 -0.151 1.00 90.81 128 PHE A N 1
ATOM 1003 C CA . PHE A 1 128 ? 3.477 9.366 -0.593 1.00 90.81 128 PHE A CA 1
ATOM 1004 C C . PHE A 1 128 ? 4.114 8.188 0.149 1.00 90.81 128 PHE A C 1
ATOM 1006 O O . PHE A 1 128 ? 3.398 7.272 0.537 1.00 90.81 128 PHE A O 1
ATOM 1013 N N . ASN A 1 129 ? 5.413 8.241 0.465 1.00 90.38 129 ASN A N 1
ATOM 1014 C CA . ASN A 1 129 ? 6.051 7.234 1.324 1.00 90.38 129 ASN A CA 1
ATOM 1015 C C . ASN A 1 129 ? 5.372 7.160 2.703 1.00 90.38 129 ASN A C 1
ATOM 1017 O O . ASN A 1 129 ? 5.054 6.073 3.187 1.00 90.38 129 ASN A O 1
ATOM 1021 N N . GLY A 1 130 ? 5.099 8.319 3.314 1.00 88.94 130 GLY A N 1
ATOM 1022 C CA . GLY A 1 130 ? 4.357 8.399 4.576 1.00 88.94 130 GLY A CA 1
ATOM 1023 C C . GLY A 1 130 ? 2.926 7.868 4.454 1.00 88.94 130 GLY A C 1
ATOM 1024 O O . GLY A 1 130 ? 2.455 7.149 5.334 1.00 88.94 130 GLY A O 1
ATOM 1025 N N . TYR A 1 131 ? 2.256 8.153 3.337 1.00 91.88 131 TYR A N 1
ATOM 1026 C CA . TYR A 1 131 ? 0.931 7.617 3.033 1.00 91.88 131 TYR A CA 1
ATOM 1027 C C . TYR A 1 131 ? 0.938 6.084 2.906 1.00 91.88 131 TYR A C 1
ATOM 1029 O O . TYR A 1 131 ? 0.156 5.417 3.582 1.00 91.88 131 TYR A O 1
ATOM 1037 N N . LEU A 1 132 ? 1.864 5.505 2.135 1.00 94.62 132 LEU A N 1
ATOM 1038 C CA . LEU A 1 132 ? 2.019 4.052 1.999 1.00 94.62 132 LEU A CA 1
ATOM 1039 C C . LEU A 1 132 ? 2.366 3.378 3.331 1.00 94.62 132 LEU A C 1
ATOM 1041 O O . LEU A 1 132 ? 1.860 2.296 3.626 1.00 94.62 132 LEU A O 1
ATOM 1045 N N . LYS A 1 133 ? 3.206 4.008 4.162 1.00 93.44 133 LYS A N 1
ATOM 1046 C CA . LYS A 1 133 ? 3.493 3.530 5.522 1.00 93.44 133 LYS A CA 1
ATOM 1047 C C . LYS A 1 133 ? 2.219 3.458 6.364 1.00 93.44 133 LYS A C 1
ATOM 1049 O O . LYS A 1 133 ? 1.950 2.422 6.967 1.00 93.44 133 LYS A O 1
ATOM 1054 N N . ALA A 1 134 ? 1.426 4.527 6.378 1.00 93.38 134 ALA A N 1
ATOM 1055 C CA . ALA A 1 134 ? 0.189 4.573 7.149 1.00 93.38 134 ALA A CA 1
ATOM 1056 C C . ALA A 1 134 ? -0.841 3.545 6.646 1.00 93.38 134 ALA A C 1
ATOM 1058 O O . ALA A 1 134 ? -1.516 2.904 7.455 1.00 93.38 134 ALA A O 1
ATOM 1059 N N . LEU A 1 135 ? -0.910 3.313 5.327 1.00 95.75 135 LEU A N 1
ATOM 1060 C CA . LEU A 1 135 ? -1.678 2.198 4.764 1.00 95.75 135 LEU A CA 1
ATOM 1061 C C . LEU A 1 135 ? -1.167 0.843 5.268 1.00 95.75 135 LEU A C 1
ATOM 1063 O O . LEU A 1 135 ? -1.980 0.007 5.643 1.00 95.75 135 LEU A O 1
ATOM 1067 N N . GLY A 1 136 ? 0.150 0.627 5.332 1.00 95.62 136 GLY A N 1
ATOM 1068 C CA . GLY A 1 136 ? 0.748 -0.602 5.870 1.00 95.62 136 GLY A CA 1
ATOM 1069 C C . GLY A 1 136 ? 0.361 -0.859 7.328 1.00 95.62 136 GLY A C 1
ATOM 1070 O O . GLY A 1 136 ? -0.057 -1.965 7.672 1.00 95.62 136 GLY A O 1
ATOM 1071 N N . VAL A 1 137 ? 0.407 0.177 8.171 1.00 93.38 137 VAL A N 1
ATOM 1072 C CA . VAL A 1 137 ? -0.042 0.102 9.573 1.00 93.38 137 VAL A CA 1
ATOM 1073 C C . VAL A 1 137 ? -1.536 -0.226 9.658 1.00 93.38 137 VAL A C 1
ATOM 1075 O O . VAL A 1 137 ? -1.930 -1.135 10.388 1.00 93.38 137 VAL A O 1
ATOM 1078 N N . ARG A 1 138 ? -2.384 0.443 8.867 1.00 93.62 138 ARG A N 1
ATOM 1079 C CA . ARG A 1 138 ? -3.822 0.129 8.801 1.00 93.62 138 ARG A CA 1
ATOM 1080 C C . ARG A 1 138 ? -4.072 -1.297 8.315 1.00 93.62 138 ARG A C 1
ATOM 1082 O O . ARG A 1 138 ? -4.926 -1.989 8.868 1.00 93.62 138 ARG A O 1
ATOM 1089 N N . ALA A 1 139 ? -3.353 -1.743 7.292 1.00 95.88 139 ALA A N 1
ATOM 1090 C CA . ALA A 1 139 ? -3.490 -3.074 6.717 1.00 95.88 139 ALA A CA 1
ATOM 1091 C C . ALA A 1 139 ? -3.081 -4.159 7.723 1.00 95.88 139 ALA A C 1
ATOM 1093 O O . ALA A 1 139 ? -3.758 -5.179 7.815 1.00 95.88 139 ALA A O 1
ATOM 1094 N N . ASN A 1 140 ? -2.059 -3.908 8.547 1.00 95.38 140 ASN A N 1
ATOM 1095 C CA . ASN A 1 140 ? -1.679 -4.796 9.648 1.00 95.38 140 ASN A CA 1
ATOM 1096 C C . ASN A 1 140 ? -2.821 -4.956 10.666 1.00 95.38 140 ASN A C 1
ATOM 1098 O O . ASN A 1 140 ? -3.093 -6.057 11.138 1.00 95.38 140 ASN A O 1
ATOM 1102 N N . GLN A 1 141 ? -3.522 -3.862 10.968 1.00 90.75 141 GLN A N 1
ATOM 1103 C CA . GLN A 1 141 ? -4.589 -3.844 11.969 1.00 90.75 141 GLN A CA 1
ATOM 1104 C C . GLN A 1 141 ? -5.932 -4.376 11.451 1.00 90.75 141 GLN A C 1
ATOM 1106 O O . GLN A 1 141 ? -6.698 -4.967 12.213 1.00 90.75 141 GLN A O 1
ATOM 1111 N N . THR A 1 142 ? -6.249 -4.122 10.180 1.00 92.69 142 THR A N 1
ATOM 1112 C CA . THR A 1 142 ? -7.600 -4.313 9.620 1.00 92.69 142 THR A CA 1
ATOM 1113 C C . THR A 1 142 ? -7.670 -5.358 8.511 1.00 92.69 142 THR A C 1
ATOM 1115 O O . THR A 1 142 ? -8.756 -5.839 8.200 1.00 92.69 142 THR A O 1
ATOM 1118 N N . GLY A 1 143 ? -6.540 -5.695 7.888 1.00 94.56 143 GLY A N 1
ATOM 1119 C CA . GLY A 1 143 ? -6.469 -6.505 6.672 1.00 94.56 143 GLY A CA 1
ATOM 1120 C C . GLY A 1 143 ? -6.847 -5.762 5.384 1.00 94.56 143 GLY A C 1
ATOM 1121 O O . GLY A 1 143 ? -6.604 -6.286 4.297 1.00 94.56 143 GLY A O 1
ATOM 1122 N N . PHE A 1 144 ? -7.404 -4.548 5.463 1.00 95.50 144 PHE A N 1
ATOM 1123 C CA . PHE A 1 144 ? -7.758 -3.747 4.291 1.00 95.50 144 PHE A CA 1
ATOM 1124 C C . PHE A 1 144 ? -6.585 -2.872 3.849 1.00 95.50 144 PHE A C 1
ATOM 1126 O O . PHE A 1 144 ? -6.073 -2.065 4.627 1.00 95.50 144 PHE A O 1
ATOM 1133 N N . ILE A 1 145 ? -6.199 -3.014 2.581 1.00 96.94 145 ILE A N 1
ATOM 1134 C CA . ILE A 1 145 ? -5.039 -2.336 1.995 1.00 96.94 145 ILE A CA 1
ATOM 1135 C C . ILE A 1 145 ? -5.372 -0.877 1.681 1.00 96.94 145 ILE A C 1
ATOM 1137 O O . ILE A 1 145 ? -4.833 0.031 2.308 1.00 96.94 145 ILE A O 1
ATOM 1141 N N . PHE A 1 146 ? -6.265 -0.648 0.718 1.00 97.31 146 PHE A N 1
ATOM 1142 C CA . PHE A 1 146 ? -6.618 0.692 0.257 1.00 97.31 146 PHE A CA 1
ATOM 1143 C C . PHE A 1 146 ? -7.824 1.258 1.011 1.00 97.31 146 PHE A C 1
ATOM 1145 O O . PHE A 1 146 ? -8.602 0.528 1.636 1.00 97.31 146 PHE A O 1
ATOM 1152 N N . LEU A 1 147 ? -7.951 2.582 0.968 1.00 95.06 147 LEU A N 1
ATOM 1153 C CA . LEU A 1 147 ? -9.100 3.307 1.504 1.00 95.06 147 LEU A CA 1
ATOM 1154 C C . LEU A 1 147 ? -10.273 3.246 0.519 1.00 95.06 147 LEU A C 1
ATOM 1156 O O . LEU A 1 147 ? -10.071 3.139 -0.692 1.00 95.06 147 LEU A O 1
ATOM 1160 N N . ASP A 1 148 ? -11.508 3.311 1.011 1.00 94.31 148 ASP A N 1
ATOM 1161 C CA . ASP A 1 148 ? -12.662 3.581 0.143 1.00 94.31 148 ASP A CA 1
ATOM 1162 C C . ASP A 1 148 ? -12.679 5.046 -0.331 1.00 94.31 148 ASP A C 1
ATOM 1164 O O . ASP A 1 148 ? -11.945 5.895 0.178 1.00 94.31 148 ASP A O 1
ATOM 1168 N N . SER A 1 149 ? -13.522 5.374 -1.314 1.00 92.81 149 SER A N 1
ATOM 1169 C CA . SER A 1 149 ? -13.564 6.728 -1.890 1.00 92.81 149 SER A CA 1
ATOM 1170 C C . SER A 1 149 ? -13.877 7.824 -0.860 1.00 92.81 149 SER A C 1
ATOM 1172 O O . SER A 1 149 ? -13.378 8.950 -0.965 1.00 92.81 149 SER A O 1
ATOM 1174 N N . SER A 1 150 ? -14.662 7.508 0.174 1.00 91.31 150 SER A N 1
ATOM 1175 C CA . SER A 1 150 ? -15.039 8.442 1.237 1.00 91.31 150 SER A CA 1
ATOM 1176 C C . SER A 1 150 ? -13.924 8.615 2.270 1.00 91.31 150 SER A C 1
ATOM 1178 O O . SER A 1 150 ? -13.706 9.718 2.774 1.00 91.31 150 SER A O 1
ATOM 1180 N N . GLU A 1 151 ? -13.223 7.542 2.628 1.00 91.12 151 GLU A N 1
ATOM 1181 C CA . GLU A 1 151 ? -12.017 7.562 3.460 1.00 91.12 151 GLU A CA 1
ATOM 1182 C C . GLU A 1 151 ? -10.869 8.304 2.764 1.00 91.12 151 GLU A C 1
ATOM 1184 O O . GLU A 1 151 ? -10.276 9.204 3.364 1.00 91.12 151 GLU A O 1
ATOM 1189 N N . GLN A 1 152 ? -10.612 7.994 1.491 1.00 91.62 152 GLN A N 1
ATOM 1190 C CA . GLN A 1 152 ? -9.553 8.603 0.689 1.00 91.62 152 GLN A CA 1
ATOM 1191 C C . GLN A 1 152 ? -9.729 10.117 0.606 1.00 91.62 152 GLN A C 1
ATOM 1193 O O . GLN A 1 152 ? -8.810 10.871 0.924 1.00 91.62 152 GLN A O 1
ATOM 1198 N N . THR A 1 153 ? -10.941 10.573 0.278 1.00 89.50 153 THR A N 1
ATOM 1199 C CA . THR A 1 153 ? -11.271 12.005 0.228 1.00 89.50 153 THR A CA 1
ATOM 1200 C C . THR A 1 153 ? -10.983 12.698 1.562 1.00 89.50 153 THR A C 1
ATOM 1202 O O . THR A 1 153 ? -10.360 13.760 1.595 1.00 89.50 153 THR A O 1
ATOM 1205 N N . ARG A 1 154 ? -11.389 12.093 2.688 1.00 88.50 154 ARG A N 1
ATOM 1206 C CA . ARG A 1 154 ? -11.124 12.652 4.025 1.00 88.50 154 ARG A CA 1
ATOM 1207 C C . ARG A 1 154 ? -9.627 12.739 4.322 1.00 88.50 154 ARG A C 1
ATOM 1209 O O . ARG A 1 154 ? -9.175 13.750 4.857 1.00 88.50 154 ARG A O 1
ATOM 1216 N N . CYS A 1 155 ? -8.858 11.717 3.958 1.00 88.75 155 CYS A N 1
ATOM 1217 C CA . CYS A 1 155 ? -7.420 11.681 4.199 1.00 88.75 155 CYS A CA 1
ATOM 1218 C C . CYS A 1 155 ? -6.636 12.679 3.347 1.00 88.75 155 CYS A C 1
ATOM 1220 O O . CYS A 1 155 ? -5.837 13.439 3.894 1.00 88.75 155 CYS A O 1
ATOM 1222 N N . LEU A 1 156 ? -6.926 12.769 2.050 1.00 87.12 156 LEU A N 1
ATOM 1223 C CA . LEU A 1 156 ? -6.277 13.739 1.165 1.00 87.12 156 LEU A CA 1
ATOM 1224 C C . LEU A 1 156 ? -6.585 15.188 1.577 1.00 87.12 156 LEU A C 1
ATOM 1226 O O . LEU A 1 156 ? -5.676 16.021 1.624 1.00 87.12 156 LEU A O 1
ATOM 1230 N N . ASN A 1 157 ? -7.829 15.465 1.992 1.00 85.06 157 ASN A N 1
ATOM 1231 C CA . ASN A 1 157 ? -8.213 16.762 2.557 1.00 85.06 157 ASN A CA 1
ATOM 1232 C C . ASN A 1 157 ? -7.399 17.106 3.815 1.00 85.06 157 ASN A C 1
ATOM 1234 O O . ASN A 1 157 ? -6.925 18.234 3.954 1.00 85.06 157 ASN A O 1
ATOM 1238 N N . SER A 1 158 ? -7.203 16.137 4.718 1.00 83.50 158 SER A N 1
ATOM 1239 C CA . SER A 1 158 ? -6.428 16.330 5.952 1.00 83.50 158 SER A CA 1
ATOM 1240 C C . SER A 1 158 ? -4.950 16.612 5.679 1.00 83.50 158 SER A C 1
ATOM 1242 O O . SER A 1 158 ? -4.336 17.415 6.378 1.00 83.50 158 SER A O 1
ATOM 1244 N N . MET A 1 159 ? -4.377 15.978 4.655 1.00 79.50 159 MET A N 1
ATOM 1245 C CA . MET A 1 159 ? -2.978 16.176 4.268 1.00 79.50 159 MET A CA 1
ATOM 1246 C C . MET A 1 159 ? -2.754 17.480 3.483 1.00 79.50 159 MET A C 1
ATOM 1248 O O . MET A 1 159 ? -1.605 17.855 3.264 1.00 79.50 159 MET A O 1
ATOM 1252 N N . LYS A 1 160 ? -3.823 18.178 3.055 1.00 78.12 160 LYS A N 1
ATOM 1253 C CA . LYS A 1 160 ? -3.781 19.323 2.119 1.00 78.12 160 LYS A CA 1
ATOM 1254 C C . LYS A 1 160 ? -3.016 19.006 0.827 1.00 78.12 160 LYS A C 1
ATOM 1256 O O . LYS A 1 160 ? -2.373 19.876 0.243 1.00 78.12 160 LYS A O 1
ATOM 1261 N N . ARG A 1 161 ? -3.059 17.745 0.397 1.00 68.31 161 ARG A N 1
ATOM 1262 C CA . ARG A 1 161 ? -2.371 17.251 -0.797 1.00 68.31 161 ARG A CA 1
ATOM 1263 C C . ARG A 1 161 ? -3.420 16.861 -1.816 1.00 68.31 161 ARG A C 1
ATOM 1265 O O . ARG A 1 161 ? -4.000 15.782 -1.747 1.00 68.31 161 ARG A O 1
ATOM 1272 N N . PHE A 1 162 ? -3.665 17.784 -2.730 1.00 67.94 162 PHE A N 1
ATOM 1273 C CA . PHE A 1 162 ? -4.529 17.579 -3.878 1.00 67.94 162 PHE A CA 1
ATOM 1274 C C . PHE A 1 162 ? -3.647 17.293 -5.087 1.00 67.94 162 PHE A C 1
ATOM 1276 O O . PHE A 1 162 ? -2.587 17.901 -5.211 1.00 67.94 162 PHE A O 1
ATOM 1283 N N . ASP A 1 163 ? -4.089 16.386 -5.956 1.00 78.88 163 ASP A N 1
ATOM 1284 C CA . ASP A 1 163 ? -3.460 16.159 -7.262 1.00 78.88 163 ASP A CA 1
ATOM 1285 C C . ASP A 1 163 ? -2.014 15.619 -7.199 1.00 78.88 163 ASP A C 1
ATOM 1287 O O . ASP A 1 163 ? -1.131 16.009 -7.960 1.00 78.88 163 ASP A O 1
ATOM 1291 N N . CYS A 1 164 ? -1.762 14.705 -6.258 1.00 86.06 164 CYS A N 1
ATOM 1292 C CA . CYS A 1 164 ? -0.487 13.988 -6.159 1.00 86.06 164 CYS A CA 1
ATOM 1293 C C . CYS A 1 164 ? -0.514 12.612 -6.846 1.00 86.06 164 CYS A C 1
ATOM 1295 O O . CYS A 1 164 ? 0.515 11.943 -6.876 1.00 86.06 164 CYS A O 1
ATOM 1297 N N . GLY A 1 165 ? -1.660 12.152 -7.359 1.00 87.88 165 GLY A N 1
ATOM 1298 C CA . GLY A 1 165 ? -1.833 10.804 -7.911 1.00 87.88 165 GLY A CA 1
ATOM 1299 C C . GLY A 1 165 ? -2.206 9.747 -6.864 1.00 87.88 165 GLY A C 1
ATOM 1300 O O . GLY A 1 165 ? -2.581 8.632 -7.219 1.00 87.88 165 GLY A O 1
ATOM 1301 N N . MET A 1 166 ? -2.155 10.086 -5.571 1.00 89.31 166 MET A N 1
ATOM 1302 C CA . MET A 1 166 ? -2.471 9.169 -4.467 1.00 89.31 166 MET A CA 1
ATOM 1303 C C . MET A 1 166 ? -3.946 8.749 -4.469 1.00 89.31 166 MET A C 1
ATOM 1305 O O . MET A 1 166 ? -4.277 7.643 -4.055 1.00 89.31 166 MET A O 1
ATOM 1309 N N . GLU A 1 167 ? -4.840 9.603 -4.972 1.00 90.62 167 GLU A N 1
ATOM 1310 C CA . GLU A 1 167 ? -6.266 9.333 -5.179 1.00 90.62 167 GLU A CA 1
ATOM 1311 C C . GLU A 1 167 ? -6.542 8.097 -6.052 1.00 90.62 167 GLU A C 1
ATOM 1313 O O . GLU A 1 167 ? -7.600 7.484 -5.915 1.00 90.62 167 GLU A O 1
ATOM 1318 N N . LYS A 1 168 ? -5.577 7.675 -6.881 1.00 91.88 168 LYS A N 1
ATOM 1319 C CA . LYS A 1 168 ? -5.674 6.460 -7.706 1.00 91.88 168 LYS A CA 1
ATOM 1320 C C . LYS A 1 168 ? -5.653 5.175 -6.865 1.00 91.88 168 LYS A C 1
ATOM 1322 O O . LYS A 1 168 ? -6.166 4.150 -7.301 1.00 91.88 168 LYS A O 1
ATOM 1327 N N . LEU A 1 169 ? -5.108 5.213 -5.643 1.00 94.56 169 LEU A N 1
ATOM 1328 C CA . LEU A 1 169 ? -5.088 4.079 -4.707 1.00 94.56 169 LEU A CA 1
ATOM 1329 C C . LEU A 1 169 ? -6.382 3.998 -3.883 1.00 94.56 169 LEU A C 1
ATOM 1331 O O . LEU A 1 169 ? -6.363 4.040 -2.653 1.00 94.56 169 LEU A O 1
ATOM 1335 N N . THR A 1 170 ? -7.513 3.894 -4.579 1.00 94.50 170 THR A N 1
ATOM 1336 C CA . THR A 1 170 ? -8.847 3.803 -3.974 1.00 94.50 170 THR A CA 1
ATOM 1337 C C . THR A 1 170 ? -9.444 2.422 -4.220 1.00 94.50 170 THR A C 1
ATOM 1339 O O . THR A 1 170 ? -9.397 1.901 -5.333 1.00 94.50 170 THR A O 1
ATOM 1342 N N . SER A 1 171 ? -10.026 1.822 -3.184 1.00 93.62 171 SER A N 1
ATOM 1343 C CA . SER A 1 171 ? -10.747 0.555 -3.306 1.00 93.62 171 SER A CA 1
ATOM 1344 C C . SER A 1 171 ? -12.083 0.713 -4.036 1.00 93.62 171 SER A C 1
ATOM 1346 O O . SER A 1 171 ? -12.686 1.786 -4.054 1.00 93.62 171 SER A O 1
ATOM 1348 N N . GLY A 1 172 ? -12.566 -0.375 -4.640 1.00 88.06 172 GLY A N 1
ATOM 1349 C CA . GLY A 1 172 ? -13.827 -0.393 -5.388 1.00 88.06 172 GLY A CA 1
ATOM 1350 C C . GLY A 1 172 ? -13.661 -0.378 -6.909 1.00 88.06 172 GLY A C 1
ATOM 1351 O O . GLY A 1 172 ? -14.662 -0.494 -7.611 1.00 88.06 172 GLY A O 1
ATOM 1352 N N . GLY A 1 173 ? -12.429 -0.293 -7.420 1.00 86.25 173 GLY A N 1
ATOM 1353 C CA . GLY A 1 173 ? -12.120 -0.386 -8.851 1.00 86.25 173 GLY A CA 1
ATOM 1354 C C . GLY A 1 173 ? -12.059 -1.819 -9.401 1.00 86.25 173 GLY A C 1
ATOM 1355 O O . GLY A 1 173 ? -11.949 -2.001 -10.609 1.00 86.25 173 GLY A O 1
ATOM 1356 N N . GLY A 1 174 ? -12.139 -2.842 -8.541 1.00 88.69 174 GLY A N 1
ATOM 1357 C CA . GLY A 1 174 ? -11.938 -4.246 -8.908 1.00 88.69 174 GLY A CA 1
ATOM 1358 C C . GLY A 1 174 ? -10.463 -4.666 -8.904 1.00 88.69 174 GLY A C 1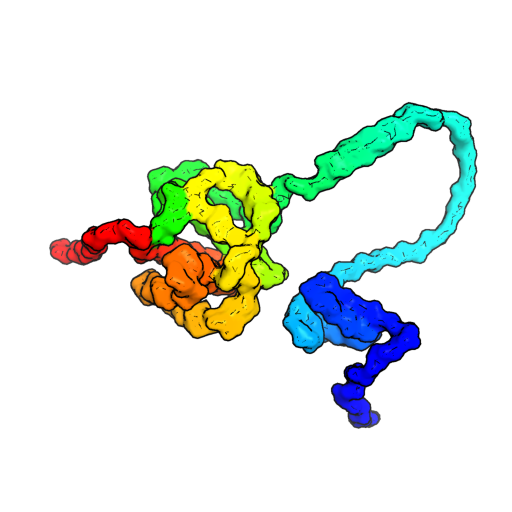
ATOM 1359 O O . GLY A 1 174 ? -9.563 -3.868 -8.628 1.00 88.69 174 GLY A O 1
ATOM 1360 N N . GLY A 1 175 ? -10.206 -5.953 -9.153 1.00 91.56 175 GLY A N 1
ATOM 1361 C CA . GLY A 1 175 ? -8.849 -6.510 -9.149 1.00 91.56 175 GLY A CA 1
ATOM 1362 C C . GLY A 1 175 ? -8.096 -6.205 -7.849 1.00 91.56 175 GLY A C 1
ATOM 1363 O O . GLY A 1 175 ? -8.667 -6.263 -6.757 1.00 91.56 175 GLY A O 1
ATOM 1364 N N . CYS A 1 176 ? -6.825 -5.823 -7.976 1.00 95.12 176 CYS A N 1
ATOM 1365 C CA . CYS A 1 176 ? -5.959 -5.523 -6.836 1.00 95.12 176 CYS A CA 1
ATOM 1366 C C . CYS A 1 176 ? -6.400 -4.320 -5.995 1.00 95.12 176 CYS A C 1
ATOM 1368 O O . CYS A 1 176 ? -6.019 -4.238 -4.830 1.00 95.12 176 CYS A O 1
ATOM 1370 N N . SER A 1 177 ? -7.221 -3.409 -6.532 1.00 94.75 177 SER A N 1
ATOM 1371 C CA . SER A 1 177 ? -7.753 -2.290 -5.738 1.00 94.75 177 SER A CA 1
ATOM 1372 C C . SER A 1 177 ? -8.703 -2.762 -4.627 1.00 94.75 177 SER A C 1
ATOM 1374 O O . SER A 1 177 ? -8.857 -2.094 -3.608 1.00 94.75 177 SER A O 1
ATOM 1376 N N . ASN A 1 178 ? -9.310 -3.942 -4.788 1.00 95.44 178 ASN A N 1
ATOM 1377 C CA . ASN A 1 178 ? -10.224 -4.543 -3.815 1.00 95.44 178 ASN A CA 1
ATOM 1378 C C . ASN A 1 178 ? -9.557 -5.616 -2.946 1.00 95.44 178 ASN A C 1
ATOM 1380 O O . ASN A 1 178 ? -10.240 -6.235 -2.131 1.00 95.44 178 ASN A O 1
ATOM 1384 N N . TYR A 1 179 ? -8.262 -5.880 -3.130 1.00 96.38 179 TYR A N 1
ATOM 1385 C CA . TYR A 1 179 ? -7.586 -6.938 -2.388 1.00 96.38 179 TYR A CA 1
ATOM 1386 C C . TYR A 1 179 ? -7.387 -6.548 -0.922 1.00 96.38 179 TYR A C 1
ATOM 1388 O O . TYR A 1 179 ? -6.980 -5.434 -0.587 1.00 96.38 179 TYR A O 1
ATOM 1396 N N . SER A 1 180 ? -7.654 -7.509 -0.044 1.00 97.56 180 SER A N 1
ATOM 1397 C CA . SER A 1 180 ? -7.143 -7.527 1.323 1.00 97.56 180 SER A CA 1
ATOM 1398 C C . SER A 1 180 ? -5.716 -8.085 1.362 1.00 97.56 180 SER A C 1
ATOM 1400 O O . SER A 1 180 ? -5.226 -8.657 0.384 1.00 97.56 180 SER A O 1
ATOM 1402 N N . THR A 1 181 ? -5.046 -7.987 2.509 1.00 97.25 181 THR A N 1
ATOM 1403 C CA . THR A 1 181 ? -3.745 -8.648 2.716 1.00 97.25 181 THR A CA 1
ATOM 1404 C C . THR A 1 181 ? -3.834 -10.166 2.517 1.00 97.25 181 THR A C 1
ATOM 1406 O O . THR A 1 181 ? -2.917 -10.768 1.962 1.00 97.25 181 THR A O 1
ATOM 1409 N N . ALA A 1 182 ? -4.970 -10.777 2.870 1.00 96.25 182 ALA A N 1
ATOM 1410 C CA . ALA A 1 182 ? -5.238 -12.194 2.630 1.00 96.25 182 ALA A CA 1
ATOM 1411 C C . ALA A 1 182 ? -5.432 -12.517 1.137 1.00 96.25 182 ALA A C 1
ATOM 1413 O O . ALA A 1 182 ? -4.959 -13.549 0.662 1.00 96.25 182 ALA A O 1
ATOM 1414 N N . ASP A 1 183 ? -6.091 -11.637 0.374 1.00 96.94 183 ASP A N 1
ATOM 1415 C CA . ASP A 1 183 ? -6.203 -11.795 -1.082 1.00 96.94 183 ASP A CA 1
ATOM 1416 C C . ASP A 1 183 ? -4.834 -11.731 -1.757 1.00 96.94 183 ASP A C 1
ATOM 1418 O O . ASP A 1 183 ? -4.563 -12.525 -2.656 1.00 96.94 183 ASP A O 1
ATOM 1422 N N . VAL A 1 184 ? -3.966 -10.811 -1.324 1.00 96.75 184 VAL A N 1
ATOM 1423 C CA . VAL A 1 184 ? -2.594 -10.711 -1.835 1.00 96.75 184 VAL A CA 1
ATOM 1424 C C . VAL A 1 184 ? -1.811 -11.981 -1.522 1.00 96.75 184 VAL A C 1
ATOM 1426 O O . VAL A 1 184 ? -1.166 -12.518 -2.415 1.00 96.75 184 VAL A O 1
ATOM 1429 N N . GLU A 1 185 ? -1.892 -12.506 -0.301 1.00 96.00 185 GLU A N 1
ATOM 1430 C CA . GLU A 1 185 ? -1.222 -13.761 0.056 1.00 96.00 185 GLU A CA 1
ATOM 1431 C C . GLU A 1 185 ? -1.727 -14.943 -0.789 1.00 96.00 185 GLU A C 1
ATOM 1433 O O . GLU A 1 185 ? -0.932 -15.730 -1.302 1.00 96.00 185 GLU A O 1
ATOM 1438 N N . GLN A 1 186 ? -3.044 -15.044 -0.992 1.00 95.69 186 GLN A N 1
ATOM 1439 C CA . GLN A 1 186 ? -3.649 -16.139 -1.747 1.00 95.69 186 GLN A CA 1
ATOM 1440 C C . GLN A 1 186 ? -3.374 -16.051 -3.255 1.00 95.69 186 GLN A C 1
ATOM 1442 O O . GLN A 1 186 ? -3.144 -17.075 -3.898 1.00 95.69 186 GLN A O 1
ATOM 1447 N N . LYS A 1 187 ? -3.454 -14.849 -3.835 1.00 95.62 187 LYS A N 1
ATOM 1448 C CA . LYS A 1 187 ? -3.466 -14.647 -5.295 1.00 95.62 187 LYS A CA 1
ATOM 1449 C C . LYS A 1 187 ? -2.127 -14.169 -5.852 1.00 95.62 187 LYS A C 1
ATOM 1451 O O . LYS A 1 187 ? -1.848 -14.433 -7.014 1.00 95.62 187 LYS A O 1
ATOM 1456 N N . LEU A 1 188 ? -1.321 -13.483 -5.041 1.00 95.44 188 LEU A N 1
ATOM 1457 C CA . LEU A 1 188 ? -0.024 -12.887 -5.398 1.00 95.44 188 LEU A CA 1
ATOM 1458 C C . LEU A 1 188 ? 1.088 -13.310 -4.414 1.00 95.44 188 LEU A C 1
ATOM 1460 O O . LEU A 1 188 ? 2.066 -12.592 -4.194 1.00 95.44 188 LEU A O 1
ATOM 1464 N N . GLY A 1 189 ? 0.937 -14.469 -3.764 1.00 95.38 189 GLY A N 1
ATOM 1465 C CA . GLY A 1 189 ? 1.860 -14.924 -2.720 1.00 95.38 189 GLY A CA 1
ATOM 1466 C C . GLY A 1 189 ? 3.293 -15.148 -3.214 1.00 95.38 189 GLY A C 1
ATOM 1467 O O . GLY A 1 189 ? 4.250 -14.918 -2.471 1.00 95.38 189 GLY A O 1
ATOM 1468 N N . ASN A 1 190 ? 3.470 -15.546 -4.479 1.00 95.69 190 ASN A N 1
ATOM 1469 C CA . ASN A 1 190 ? 4.797 -15.719 -5.076 1.00 95.69 190 ASN A CA 1
ATOM 1470 C C . ASN A 1 190 ? 5.508 -14.377 -5.262 1.00 95.69 190 ASN A C 1
ATOM 1472 O O . ASN A 1 190 ? 6.687 -14.253 -4.935 1.00 95.69 190 ASN A O 1
ATOM 1476 N N . GLU A 1 191 ? 4.781 -13.374 -5.741 1.00 96.50 191 GLU A N 1
ATOM 1477 C CA . GLU A 1 191 ? 5.224 -11.997 -5.919 1.00 96.50 191 GLU A CA 1
ATOM 1478 C C . GLU A 1 191 ? 5.565 -11.368 -4.567 1.00 96.50 191 GLU A C 1
ATOM 1480 O O . GLU A 1 191 ? 6.641 -10.790 -4.413 1.00 96.50 191 GLU A O 1
ATOM 1485 N N . LEU A 1 192 ? 4.698 -11.553 -3.565 1.00 96.00 192 LEU A N 1
ATOM 1486 C CA . LEU A 1 192 ? 4.911 -11.080 -2.198 1.00 96.00 192 LEU A CA 1
ATOM 1487 C C . LEU A 1 192 ? 6.180 -11.680 -1.583 1.00 96.00 192 LEU A C 1
ATOM 1489 O O . LEU A 1 192 ? 7.006 -10.954 -1.024 1.00 96.00 192 LEU A O 1
ATOM 1493 N N . ARG A 1 193 ? 6.370 -12.997 -1.711 1.00 95.06 193 ARG A N 1
ATOM 1494 C CA . ARG A 1 193 ? 7.558 -13.685 -1.194 1.00 95.06 193 ARG A CA 1
ATOM 1495 C C . ARG A 1 193 ? 8.825 -13.274 -1.944 1.00 95.06 193 ARG A C 1
ATOM 1497 O O . ARG A 1 193 ? 9.820 -12.952 -1.301 1.00 95.06 193 ARG A O 1
ATOM 1504 N N . SER A 1 194 ? 8.770 -13.222 -3.276 1.00 94.75 194 SER A N 1
ATOM 1505 C CA . SER A 1 194 ? 9.880 -12.771 -4.124 1.00 94.75 194 SER A CA 1
ATOM 1506 C C . SER A 1 194 ? 10.312 -11.347 -3.767 1.00 94.75 194 SER A C 1
ATOM 1508 O O . SER A 1 194 ? 11.499 -11.091 -3.560 1.00 94.75 194 SER A O 1
ATOM 1510 N N . LEU A 1 195 ? 9.356 -10.427 -3.606 1.00 94.38 195 LEU A N 1
ATOM 1511 C CA . LEU A 1 195 ? 9.634 -9.057 -3.184 1.00 94.38 195 LEU A CA 1
ATOM 1512 C C . LEU A 1 195 ? 10.242 -9.025 -1.773 1.00 94.38 195 LEU A C 1
ATOM 1514 O O . LEU A 1 195 ? 11.260 -8.372 -1.561 1.00 94.38 195 LEU A O 1
ATOM 1518 N N . SER A 1 196 ? 9.670 -9.770 -0.821 1.00 92.88 196 SER A N 1
ATOM 1519 C CA . SER A 1 196 ? 10.169 -9.840 0.559 1.00 92.88 196 SER A CA 1
ATOM 1520 C C . SER A 1 196 ? 11.621 -10.316 0.644 1.00 92.88 196 SER A C 1
ATOM 1522 O O . SER A 1 196 ? 12.424 -9.719 1.362 1.00 92.88 196 SER A O 1
ATOM 1524 N N . GLU A 1 197 ? 11.969 -11.373 -0.094 1.00 91.69 197 GLU A N 1
ATOM 1525 C CA . GLU A 1 197 ? 13.312 -11.959 -0.113 1.00 91.69 197 GLU A CA 1
ATOM 1526 C C . GLU A 1 197 ? 14.324 -11.025 -0.789 1.00 91.69 197 GLU A C 1
ATOM 1528 O O . GLU A 1 197 ? 15.402 -10.774 -0.245 1.00 91.69 197 GLU A O 1
ATOM 1533 N N . ASN A 1 198 ? 13.965 -10.465 -1.946 1.00 91.50 198 ASN A N 1
ATOM 1534 C CA . ASN A 1 198 ? 14.871 -9.648 -2.752 1.00 91.50 198 ASN A CA 1
ATOM 1535 C C . ASN A 1 198 ? 15.040 -8.215 -2.234 1.00 91.50 198 ASN A C 1
ATOM 1537 O O . ASN A 1 198 ? 16.033 -7.568 -2.565 1.00 91.50 198 ASN A O 1
ATOM 1541 N N . CYS A 1 199 ? 14.115 -7.729 -1.405 1.00 89.75 199 CYS A N 1
ATOM 1542 C CA . CYS A 1 199 ? 14.224 -6.440 -0.725 1.00 89.75 199 CYS A CA 1
ATOM 1543 C C . CYS A 1 199 ? 14.811 -6.541 0.695 1.00 89.75 199 CYS A C 1
ATOM 1545 O O . CYS A 1 199 ? 14.945 -5.524 1.367 1.00 89.75 199 CYS A O 1
ATOM 1547 N N . ARG A 1 200 ? 15.189 -7.744 1.159 1.00 82.94 200 ARG A N 1
ATOM 1548 C CA . ARG A 1 200 ? 15.771 -7.974 2.497 1.00 82.94 200 ARG A CA 1
ATOM 1549 C C . ARG A 1 200 ? 17.208 -7.452 2.652 1.00 82.94 200 ARG A C 1
ATOM 1551 O O . ARG A 1 200 ? 17.673 -7.287 3.773 1.00 82.94 200 ARG A O 1
ATOM 1558 N N . PHE A 1 201 ? 17.938 -7.243 1.554 1.00 69.19 201 PHE A N 1
ATOM 1559 C CA . PHE A 1 201 ? 19.368 -6.901 1.568 1.00 69.19 201 PHE A CA 1
ATOM 1560 C C . PHE A 1 201 ? 19.703 -5.733 0.632 1.00 69.19 201 PHE A C 1
ATOM 1562 O O . PHE A 1 201 ? 18.940 -5.411 -0.272 1.00 69.19 201 PHE A O 1
ATOM 1569 N N . ALA A 1 202 ? 20.897 -5.151 0.801 1.00 57.53 202 ALA A N 1
ATOM 1570 C CA . ALA A 1 202 ? 21.390 -3.930 0.145 1.00 57.53 202 ALA A CA 1
ATOM 1571 C C . ALA A 1 202 ? 21.453 -3.930 -1.406 1.00 57.53 202 ALA A C 1
ATOM 1573 O O . ALA A 1 202 ? 21.904 -2.950 -1.997 1.00 57.53 202 ALA A O 1
ATOM 1574 N N . SER A 1 203 ? 21.013 -4.985 -2.102 1.00 75.50 203 SER A N 1
ATOM 1575 C CA . SER A 1 203 ? 20.951 -4.988 -3.568 1.00 75.50 203 SER A CA 1
ATOM 1576 C C . SER A 1 203 ? 19.605 -4.455 -4.057 1.00 75.50 203 SER A C 1
ATOM 1578 O O . SER A 1 203 ? 18.693 -5.213 -4.397 1.00 75.50 203 SER A O 1
ATOM 1580 N N . CYS A 1 204 ? 19.498 -3.128 -4.145 1.00 86.75 204 CYS A N 1
ATOM 1581 C CA . CYS A 1 204 ? 18.291 -2.465 -4.642 1.00 86.75 204 CYS A CA 1
ATOM 1582 C C . CYS A 1 204 ? 17.880 -2.953 -6.051 1.00 86.75 204 CYS A C 1
ATOM 1584 O O . CYS A 1 204 ? 16.696 -3.057 -6.354 1.00 86.75 204 CYS A O 1
ATOM 1586 N N . GLY A 1 205 ? 18.831 -3.384 -6.890 1.00 88.94 205 GLY A N 1
ATOM 1587 C CA . GLY A 1 205 ? 18.532 -3.916 -8.225 1.00 88.94 205 GLY A CA 1
ATOM 1588 C C . GLY A 1 205 ? 17.677 -5.194 -8.237 1.00 88.94 205 GLY A C 1
ATOM 1589 O O . GLY A 1 205 ? 16.834 -5.359 -9.118 1.00 88.94 205 GLY A O 1
ATOM 1590 N N . SER A 1 206 ? 17.850 -6.114 -7.281 1.00 90.81 206 SER A N 1
ATOM 1591 C CA . SER A 1 206 ? 16.996 -7.315 -7.193 1.00 90.81 206 SER A CA 1
ATOM 1592 C C . SER A 1 206 ? 15.618 -6.995 -6.617 1.00 90.81 206 SER A C 1
ATOM 1594 O O . SER A 1 206 ? 14.617 -7.530 -7.101 1.00 90.81 206 SER A O 1
ATOM 1596 N N . CYS A 1 207 ? 15.558 -6.078 -5.650 1.00 92.12 207 CYS A N 1
ATOM 1597 C CA . CYS A 1 207 ? 14.307 -5.555 -5.105 1.00 92.12 207 CYS A CA 1
ATOM 1598 C C . CYS A 1 207 ? 13.455 -4.895 -6.203 1.00 92.12 207 CYS A C 1
ATOM 1600 O O . CYS A 1 207 ? 12.310 -5.290 -6.419 1.00 92.12 207 CYS A O 1
ATOM 1602 N N . VAL A 1 208 ? 14.050 -3.986 -6.985 1.00 91.88 208 VAL A N 1
ATOM 1603 C CA . VAL A 1 208 ? 13.384 -3.300 -8.105 1.00 91.88 208 VAL A CA 1
ATOM 1604 C C . VAL A 1 208 ? 12.922 -4.285 -9.175 1.00 91.88 208 VAL A C 1
ATOM 1606 O O . VAL A 1 208 ? 11.789 -4.190 -9.624 1.00 91.88 208 VAL A O 1
ATOM 1609 N N . ARG A 1 209 ? 13.740 -5.274 -9.562 1.00 91.88 209 ARG A N 1
ATOM 1610 C CA . ARG A 1 209 ? 13.309 -6.295 -10.538 1.00 91.88 209 ARG A CA 1
ATOM 1611 C C . ARG A 1 209 ? 12.119 -7.112 -10.044 1.00 91.88 209 ARG A C 1
ATOM 1613 O O . ARG A 1 209 ? 11.226 -7.416 -10.829 1.00 91.88 209 ARG A O 1
ATOM 1620 N N . SER A 1 210 ? 12.097 -7.446 -8.755 1.00 93.75 210 SER A N 1
ATOM 1621 C CA . SER A 1 210 ? 10.972 -8.168 -8.152 1.00 93.75 210 SER A CA 1
ATOM 1622 C C . SER A 1 210 ? 9.715 -7.311 -8.174 1.00 93.75 210 SER A C 1
ATOM 1624 O O . SER A 1 210 ? 8.681 -7.780 -8.631 1.00 93.75 210 SER A O 1
ATOM 1626 N N . TRP A 1 211 ? 9.825 -6.036 -7.797 1.00 93.69 211 TRP A N 1
ATOM 1627 C CA . TRP A 1 211 ? 8.751 -5.051 -7.923 1.00 93.69 211 TRP A CA 1
ATOM 1628 C C . TRP A 1 211 ? 8.242 -4.913 -9.364 1.00 93.69 211 TRP A C 1
ATOM 1630 O O . TRP A 1 211 ? 7.038 -4.945 -9.606 1.00 93.69 211 TRP A O 1
ATOM 1640 N N . GLU A 1 212 ? 9.147 -4.811 -10.339 1.00 91.38 212 GLU A N 1
ATOM 1641 C CA . GLU A 1 212 ? 8.801 -4.676 -11.756 1.00 91.38 212 GLU A CA 1
ATOM 1642 C C . GLU A 1 212 ? 8.143 -5.930 -12.345 1.00 91.38 212 GLU A C 1
ATOM 1644 O O . GLU A 1 212 ? 7.394 -5.823 -13.316 1.00 91.38 212 GLU A O 1
ATOM 1649 N N . SER A 1 213 ? 8.394 -7.104 -11.762 1.00 92.19 213 SER A N 1
ATOM 1650 C CA . SER A 1 213 ? 7.787 -8.365 -12.197 1.00 92.19 213 SER A CA 1
ATOM 1651 C C . SER A 1 213 ? 6.333 -8.537 -11.753 1.00 92.19 213 SER A C 1
ATOM 1653 O O . SER A 1 213 ? 5.619 -9.353 -12.332 1.00 92.19 213 SER A O 1
ATOM 1655 N N . ILE A 1 214 ? 5.876 -7.756 -10.766 1.00 93.88 214 ILE A N 1
ATOM 1656 C CA . ILE A 1 214 ? 4.503 -7.832 -10.267 1.00 93.88 214 ILE A CA 1
ATOM 1657 C C . ILE A 1 214 ? 3.569 -7.287 -11.343 1.00 93.88 214 ILE A C 1
ATOM 1659 O O . ILE A 1 214 ? 3.570 -6.093 -11.674 1.00 93.88 214 ILE A O 1
ATOM 1663 N N . ASN A 1 215 ? 2.751 -8.183 -11.878 1.00 84.81 215 ASN A N 1
ATOM 1664 C CA . ASN A 1 215 ? 1.746 -7.870 -12.868 1.00 84.81 215 ASN A CA 1
ATOM 1665 C C . ASN A 1 215 ? 0.432 -8.530 -12.457 1.00 84.81 215 ASN A C 1
ATOM 1667 O O . ASN A 1 215 ? 0.403 -9.726 -12.192 1.00 84.81 215 ASN A O 1
ATOM 1671 N N . GLY A 1 216 ? -0.645 -7.757 -12.382 1.00 68.75 216 GLY A N 1
ATOM 1672 C CA . GLY A 1 216 ? -1.946 -8.280 -11.962 1.00 68.75 216 GLY A CA 1
ATOM 1673 C C . GLY A 1 216 ? -3.108 -7.656 -12.714 1.00 68.75 216 GLY A C 1
ATOM 1674 O O . GLY A 1 216 ? -4.212 -7.621 -12.186 1.00 68.75 216 GLY A O 1
ATOM 1675 N N . GLY A 1 217 ? -2.856 -7.163 -13.929 1.00 71.88 217 GLY A N 1
ATOM 1676 C CA . GLY A 1 217 ? -3.863 -6.458 -14.701 1.00 71.88 217 GLY A CA 1
ATOM 1677 C C . GLY A 1 217 ? -3.665 -6.486 -16.208 1.00 71.88 217 GLY A C 1
ATOM 1678 O O . GLY A 1 217 ? -2.649 -6.944 -16.731 1.00 71.88 217 GLY A O 1
ATOM 1679 N N . SER A 1 218 ? -4.678 -5.968 -16.895 1.00 73.25 218 SER A N 1
ATOM 1680 C CA . SER A 1 218 ? -4.733 -5.837 -18.354 1.00 73.25 218 SER A CA 1
ATOM 1681 C C . SER A 1 218 ? -3.947 -4.632 -18.879 1.00 73.25 218 SER A C 1
ATOM 1683 O O . SER A 1 218 ? -3.558 -4.603 -20.047 1.00 73.25 218 SER A O 1
ATOM 1685 N N . ASN A 1 219 ? -3.699 -3.641 -18.019 1.00 82.81 219 ASN A N 1
ATOM 1686 C CA . ASN A 1 219 ? -3.011 -2.405 -18.362 1.00 82.81 219 ASN A CA 1
ATOM 1687 C C . ASN A 1 219 ? -2.017 -1.969 -17.269 1.00 82.81 219 ASN A C 1
ATOM 1689 O O . ASN A 1 219 ? -1.931 -2.547 -16.184 1.00 82.81 219 ASN A O 1
ATOM 1693 N N . LEU A 1 220 ? -1.234 -0.941 -17.596 1.00 83.06 220 LEU A N 1
ATOM 1694 C CA . LEU A 1 220 ? -0.161 -0.428 -16.747 1.00 83.06 220 LEU A CA 1
ATOM 1695 C C . LEU A 1 220 ? -0.665 0.102 -15.395 1.00 83.06 220 LEU A C 1
ATOM 1697 O O . LEU A 1 220 ? -0.006 -0.107 -14.380 1.00 83.06 220 LEU A O 1
ATOM 1701 N N . GLU A 1 221 ? -1.817 0.770 -15.377 1.00 86.00 221 GLU A N 1
ATOM 1702 C CA . GLU A 1 221 ? -2.398 1.344 -14.160 1.00 86.00 221 GLU A CA 1
ATOM 1703 C C . GLU A 1 221 ? -2.801 0.244 -13.173 1.00 86.00 221 GLU A C 1
ATOM 1705 O O . GLU A 1 221 ? -2.417 0.280 -12.005 1.00 86.00 221 GLU A O 1
ATOM 1710 N N . GLU A 1 222 ? -3.471 -0.799 -13.661 1.00 88.56 222 GLU A N 1
ATOM 1711 C CA . GLU A 1 222 ? -3.852 -1.961 -12.859 1.00 88.56 222 GLU A CA 1
ATOM 1712 C C . GLU A 1 222 ? -2.615 -2.718 -12.334 1.00 88.56 222 GLU A C 1
ATOM 1714 O O . GLU A 1 222 ? -2.566 -3.096 -11.163 1.00 88.56 222 GLU A O 1
ATOM 1719 N N . SER A 1 223 ? -1.557 -2.852 -13.148 1.00 91.00 223 SER A N 1
ATOM 1720 C CA . SER A 1 223 ? -0.267 -3.404 -12.700 1.00 91.00 223 SER A CA 1
ATOM 1721 C C . SER A 1 223 ? 0.360 -2.578 -11.569 1.00 91.00 223 SER A C 1
ATOM 1723 O O . SER A 1 223 ? 0.851 -3.160 -10.597 1.00 91.00 223 SER A O 1
ATOM 1725 N N . MET A 1 224 ? 0.307 -1.242 -11.641 1.00 92.19 224 MET A N 1
ATOM 1726 C CA . MET A 1 224 ? 0.781 -0.371 -10.557 1.00 92.19 224 MET A CA 1
ATOM 1727 C C . MET A 1 224 ? -0.032 -0.552 -9.281 1.00 92.19 224 MET A C 1
ATOM 1729 O O . MET A 1 224 ? 0.550 -0.709 -8.209 1.00 92.19 224 MET A O 1
ATOM 1733 N N . ILE A 1 225 ? -1.360 -0.607 -9.381 1.00 94.75 225 ILE A N 1
ATOM 1734 C CA . ILE A 1 225 ? -2.226 -0.854 -8.222 1.00 94.75 225 ILE A CA 1
ATOM 1735 C C . ILE A 1 225 ? -1.857 -2.187 -7.556 1.00 94.75 225 ILE A C 1
ATOM 1737 O O . ILE A 1 225 ? -1.717 -2.245 -6.334 1.00 94.75 225 ILE A O 1
ATOM 1741 N N . CYS A 1 226 ? -1.620 -3.246 -8.336 1.00 96.25 226 CYS A N 1
ATOM 1742 C CA . CYS A 1 226 ? -1.175 -4.535 -7.802 1.00 96.25 226 CYS A CA 1
ATOM 1743 C C . CYS A 1 226 ? 0.189 -4.465 -7.115 1.00 96.25 226 CYS A C 1
ATOM 1745 O O . CYS A 1 226 ? 0.371 -5.057 -6.053 1.00 96.25 226 CYS A O 1
ATOM 1747 N N . ARG A 1 227 ? 1.141 -3.714 -7.673 1.00 96.31 227 ARG A N 1
ATOM 1748 C CA . ARG A 1 227 ? 2.447 -3.494 -7.040 1.00 96.31 227 ARG A CA 1
ATOM 1749 C C . ARG A 1 227 ? 2.307 -2.825 -5.682 1.00 96.31 227 ARG A C 1
ATOM 1751 O O . ARG A 1 227 ? 2.857 -3.324 -4.701 1.00 96.31 227 ARG A O 1
ATOM 1758 N N . PHE A 1 228 ? 1.519 -1.753 -5.599 1.00 97.19 228 PHE A N 1
ATOM 1759 C CA . PHE A 1 228 ? 1.251 -1.088 -4.325 1.00 97.19 228 PHE A CA 1
ATOM 1760 C C . PHE A 1 228 ? 0.504 -1.997 -3.348 1.00 97.19 228 PHE A C 1
ATOM 1762 O O . PHE A 1 228 ? 0.849 -2.005 -2.170 1.00 97.19 228 PHE A O 1
ATOM 1769 N N . ALA A 1 229 ? -0.437 -2.823 -3.816 1.00 97.94 229 ALA A N 1
ATOM 1770 C CA . ALA A 1 229 ? -1.126 -3.788 -2.961 1.00 97.94 229 ALA A CA 1
ATOM 1771 C C . ALA A 1 229 ? -0.151 -4.804 -2.343 1.00 97.94 229 ALA A C 1
ATOM 1773 O O . ALA A 1 229 ? -0.198 -5.062 -1.137 1.00 97.94 229 ALA A O 1
ATOM 1774 N N . VAL A 1 230 ? 0.781 -5.334 -3.141 1.00 98.19 230 VAL A N 1
ATOM 1775 C CA . VAL A 1 230 ? 1.824 -6.252 -2.660 1.00 98.19 230 VAL A CA 1
ATOM 1776 C C . VAL A 1 230 ? 2.774 -5.557 -1.687 1.00 98.19 230 VAL A C 1
ATOM 1778 O O . VAL A 1 230 ? 3.083 -6.119 -0.640 1.00 98.19 230 VAL A O 1
ATOM 1781 N N . LEU A 1 231 ? 3.217 -4.333 -1.982 1.00 97.81 231 LEU A N 1
ATOM 1782 C CA . LEU A 1 231 ? 4.132 -3.594 -1.111 1.00 97.81 231 LEU A CA 1
ATOM 1783 C C . LEU A 1 231 ? 3.495 -3.201 0.220 1.00 97.81 231 LEU A C 1
ATOM 1785 O O . LEU A 1 231 ? 4.120 -3.407 1.254 1.00 97.81 231 LEU A O 1
ATOM 1789 N N . VAL A 1 232 ? 2.261 -2.694 0.216 1.00 98.06 232 VAL A N 1
ATOM 1790 C CA . VAL A 1 232 ? 1.525 -2.386 1.452 1.00 98.06 232 VAL A CA 1
ATOM 1791 C C . VAL A 1 232 ? 1.284 -3.663 2.258 1.00 98.06 232 VAL A C 1
ATOM 1793 O O . VAL A 1 232 ? 1.444 -3.656 3.475 1.00 98.06 232 VAL A O 1
ATOM 1796 N N . SER A 1 233 ? 0.985 -4.787 1.598 1.00 98.12 233 SER A N 1
ATOM 1797 C CA . SER A 1 233 ? 0.883 -6.084 2.281 1.00 98.12 233 SER A CA 1
ATOM 1798 C C . SER A 1 233 ? 2.219 -6.501 2.898 1.00 98.12 233 SER A C 1
ATOM 1800 O O . SER A 1 233 ? 2.256 -6.899 4.059 1.00 98.12 233 SER A O 1
ATOM 1802 N N . LEU A 1 234 ? 3.333 -6.345 2.179 1.00 96.75 234 LEU A N 1
ATOM 1803 C CA . LEU A 1 234 ? 4.672 -6.642 2.687 1.00 96.75 234 LEU A CA 1
ATOM 1804 C C . LEU A 1 234 ? 5.029 -5.790 3.910 1.00 96.75 234 LEU A C 1
ATOM 1806 O O . LEU A 1 234 ? 5.509 -6.328 4.908 1.00 96.75 234 LEU A O 1
ATOM 1810 N N . THR A 1 235 ? 4.815 -4.476 3.845 1.00 95.44 235 THR A N 1
ATOM 1811 C CA . THR A 1 235 ? 5.142 -3.570 4.954 1.00 95.44 235 THR A CA 1
ATOM 1812 C C . THR A 1 235 ? 4.184 -3.741 6.126 1.00 95.44 235 THR A C 1
ATOM 1814 O O . THR A 1 235 ? 4.615 -3.621 7.269 1.00 95.44 235 THR A O 1
ATOM 1817 N N . SER A 1 236 ? 2.938 -4.165 5.881 1.00 96.50 236 SER A N 1
ATOM 1818 C CA . SER A 1 236 ? 2.001 -4.551 6.942 1.00 96.50 236 SER A CA 1
ATOM 1819 C C . SER A 1 236 ? 2.482 -5.747 7.773 1.00 96.50 236 SER A C 1
ATOM 1821 O O . SER A 1 236 ? 2.174 -5.836 8.957 1.00 96.50 236 SER A O 1
ATOM 1823 N N . LEU A 1 237 ? 3.288 -6.650 7.204 1.00 94.31 237 LEU A N 1
ATOM 1824 C CA . LEU A 1 237 ? 3.877 -7.776 7.942 1.00 94.31 237 LEU A CA 1
ATOM 1825 C C . LEU A 1 237 ? 5.113 -7.373 8.761 1.00 94.31 237 LEU A C 1
ATOM 1827 O O . LEU A 1 237 ? 5.593 -8.164 9.569 1.00 94.31 237 LEU A O 1
ATOM 1831 N N . LYS A 1 238 ? 5.651 -6.168 8.537 1.00 90.75 238 LYS A N 1
ATOM 1832 C CA . LYS A 1 238 ? 6.920 -5.690 9.102 1.00 90.75 238 LYS A CA 1
ATOM 1833 C C . LYS A 1 238 ? 6.789 -4.320 9.772 1.00 90.75 238 LYS A C 1
ATOM 1835 O O . LYS A 1 238 ? 7.769 -3.591 9.827 1.00 90.75 238 LYS A O 1
ATOM 1840 N N . VAL A 1 239 ? 5.604 -3.966 10.276 1.00 90.19 239 VAL A N 1
ATOM 1841 C CA . VAL A 1 239 ? 5.317 -2.627 10.839 1.00 90.19 239 VAL A CA 1
ATOM 1842 C C . VAL A 1 239 ? 6.252 -2.209 11.979 1.00 90.19 239 VAL A C 1
ATOM 1844 O O . VAL A 1 239 ? 6.429 -1.022 12.205 1.00 90.19 239 VAL A O 1
ATOM 1847 N N . GLU A 1 240 ? 6.875 -3.163 12.673 1.00 88.81 240 GLU A N 1
ATOM 1848 C CA . GLU A 1 240 ? 7.850 -2.895 13.740 1.00 88.81 240 GLU A CA 1
ATOM 1849 C C . GLU A 1 240 ? 9.272 -2.618 13.207 1.00 88.81 240 GLU A C 1
ATOM 1851 O O . GLU A 1 240 ? 10.085 -2.005 13.896 1.00 88.81 240 GLU A O 1
ATOM 1856 N N . ASP A 1 241 ? 9.582 -3.038 11.975 1.00 90.62 241 ASP A N 1
ATOM 1857 C CA . ASP A 1 241 ? 10.890 -2.878 11.328 1.00 90.62 241 ASP A CA 1
ATOM 1858 C C . ASP A 1 241 ? 10.899 -1.641 10.417 1.00 90.62 241 ASP A C 1
ATOM 1860 O O . ASP A 1 241 ? 10.973 -1.701 9.184 1.00 90.62 241 ASP A O 1
ATOM 1864 N N . GLU A 1 242 ? 10.784 -0.488 11.069 1.00 88.50 242 GLU A N 1
ATOM 1865 C CA . GLU A 1 242 ? 10.730 0.833 10.441 1.00 88.50 242 GLU A CA 1
ATOM 1866 C C . GLU A 1 242 ? 11.943 1.129 9.555 1.00 88.50 242 GLU A C 1
ATOM 1868 O O . GLU A 1 242 ? 11.819 1.714 8.477 1.00 88.50 242 GLU A O 1
ATOM 1873 N N . GLU A 1 243 ? 13.126 0.686 9.981 1.00 88.12 243 GLU A N 1
ATOM 1874 C CA . GLU A 1 243 ? 14.366 0.896 9.241 1.00 88.12 243 GLU A CA 1
ATOM 1875 C C . GLU A 1 243 ? 14.358 0.115 7.918 1.00 88.12 243 GLU A C 1
ATOM 1877 O O . GLU A 1 243 ? 14.736 0.645 6.870 1.00 88.12 243 GLU A O 1
ATOM 1882 N N . ASN A 1 244 ? 13.883 -1.134 7.930 1.00 89.44 244 ASN A N 1
ATOM 1883 C CA . ASN A 1 244 ? 13.715 -1.913 6.710 1.00 89.44 244 ASN A CA 1
ATOM 1884 C C . ASN A 1 244 ? 12.616 -1.340 5.803 1.00 89.44 244 ASN A C 1
ATOM 1886 O O . ASN A 1 244 ? 12.826 -1.259 4.594 1.00 89.44 244 ASN A O 1
ATOM 1890 N N . ILE A 1 245 ? 11.468 -0.915 6.347 1.00 91.38 245 ILE A N 1
ATOM 1891 C CA . ILE A 1 245 ? 10.398 -0.279 5.553 1.00 91.38 245 ILE A CA 1
ATOM 1892 C C . ILE A 1 245 ? 10.935 0.960 4.830 1.00 91.38 245 ILE A C 1
ATOM 1894 O O . ILE A 1 245 ? 10.744 1.098 3.618 1.00 91.38 245 ILE A O 1
ATOM 1898 N N . GLN A 1 246 ? 11.657 1.822 5.548 1.00 88.81 246 GLN A N 1
ATOM 1899 C CA . GLN A 1 246 ? 12.233 3.037 4.983 1.00 88.81 246 GLN A CA 1
ATOM 1900 C C . GLN A 1 246 ? 13.222 2.723 3.852 1.00 88.81 246 GLN A C 1
ATOM 1902 O O . GLN A 1 246 ? 13.116 3.301 2.771 1.00 88.81 246 GLN A O 1
ATOM 1907 N N . ARG A 1 247 ? 14.119 1.746 4.044 1.00 88.75 247 ARG A N 1
ATOM 1908 C CA . ARG A 1 247 ? 15.054 1.296 2.995 1.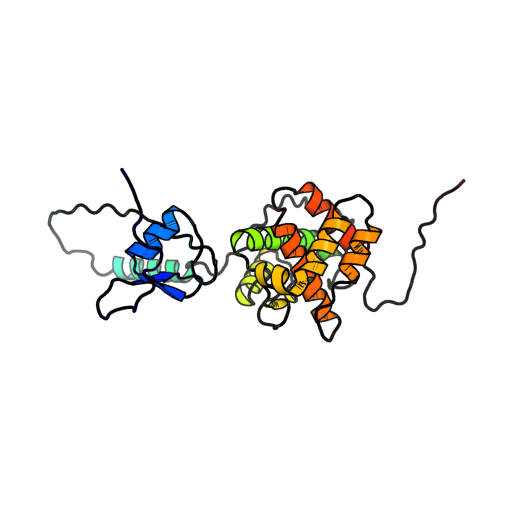00 88.75 247 ARG A CA 1
ATOM 1909 C C . ARG A 1 247 ? 14.340 0.777 1.749 1.00 88.75 247 ARG A C 1
ATOM 1911 O O . ARG A 1 247 ? 14.783 1.049 0.633 1.00 88.75 247 ARG A O 1
ATOM 1918 N N . ILE A 1 248 ? 13.251 0.025 1.920 1.00 91.75 248 ILE A N 1
ATOM 1919 C CA . ILE A 1 248 ? 12.454 -0.486 0.797 1.00 91.75 248 ILE A CA 1
ATOM 1920 C C . ILE A 1 248 ? 11.855 0.681 0.012 1.00 91.75 248 ILE A C 1
ATOM 1922 O O . ILE A 1 248 ? 11.994 0.725 -1.210 1.00 91.75 248 ILE A O 1
ATOM 1926 N N . TYR A 1 249 ? 11.228 1.640 0.697 1.00 91.75 249 TYR A N 1
ATOM 1927 C CA . TYR A 1 249 ? 10.627 2.802 0.044 1.00 91.75 249 TYR A CA 1
ATOM 1928 C C . TYR A 1 249 ? 11.666 3.679 -0.652 1.00 91.75 249 TYR A C 1
ATOM 1930 O O . TYR A 1 249 ? 11.445 4.056 -1.795 1.00 91.75 249 TYR A O 1
ATOM 1938 N N . GLU A 1 250 ? 12.817 3.940 -0.031 1.00 87.94 250 GLU A N 1
ATOM 1939 C CA . GLU A 1 250 ? 13.916 4.695 -0.652 1.00 87.94 250 GLU A CA 1
ATOM 1940 C C . GLU A 1 250 ? 14.499 3.994 -1.882 1.00 87.94 250 GLU A C 1
ATOM 1942 O O . GLU A 1 250 ? 14.830 4.647 -2.875 1.00 87.94 250 GLU A O 1
ATOM 1947 N N . CYS A 1 251 ? 14.631 2.667 -1.837 1.00 89.00 251 CYS A N 1
ATOM 1948 C CA . CYS A 1 251 ? 15.088 1.892 -2.982 1.00 89.00 251 CYS A CA 1
ATOM 1949 C C . CYS A 1 251 ? 14.086 1.984 -4.137 1.00 89.00 251 CYS A C 1
ATOM 1951 O O . CYS A 1 251 ? 14.467 2.350 -5.252 1.00 89.00 251 CYS A O 1
ATOM 1953 N N . LEU A 1 252 ? 12.813 1.677 -3.876 1.00 91.19 252 LEU A N 1
ATOM 1954 C CA . LEU A 1 252 ? 11.790 1.624 -4.915 1.00 91.19 252 LEU A CA 1
ATOM 1955 C C . LEU A 1 252 ? 11.479 3.013 -5.474 1.00 91.19 252 LEU A C 1
ATOM 1957 O O . LEU A 1 252 ? 11.490 3.176 -6.689 1.00 91.19 252 LEU A O 1
ATOM 1961 N N . SER A 1 253 ? 11.299 4.030 -4.629 1.00 87.69 253 SER A N 1
ATOM 1962 C CA . SER A 1 253 ? 10.926 5.371 -5.089 1.00 87.69 253 SER A CA 1
ATOM 1963 C C . SER A 1 253 ? 11.965 5.978 -6.042 1.00 87.69 253 SER A C 1
ATOM 1965 O O . SER A 1 253 ? 11.592 6.652 -7.001 1.00 87.69 253 SER A O 1
ATOM 1967 N N . ASN A 1 254 ? 13.257 5.706 -5.818 1.00 80.94 254 ASN A N 1
ATOM 1968 C CA . ASN A 1 254 ? 14.364 6.286 -6.583 1.00 80.94 254 ASN A CA 1
ATOM 1969 C C . ASN A 1 254 ? 14.790 5.481 -7.816 1.00 80.94 254 ASN A C 1
ATOM 1971 O O . ASN A 1 254 ? 15.418 6.041 -8.711 1.00 80.94 254 ASN A O 1
ATOM 1975 N N . ASN A 1 255 ? 14.515 4.174 -7.857 1.00 78.75 255 ASN A N 1
ATOM 1976 C CA . ASN A 1 255 ? 15.103 3.277 -8.863 1.00 78.75 255 ASN A CA 1
ATOM 1977 C C . ASN A 1 255 ? 14.070 2.614 -9.781 1.00 78.75 255 ASN A C 1
ATOM 1979 O O . ASN A 1 255 ? 14.446 1.872 -10.690 1.00 78.75 255 ASN A O 1
ATOM 1983 N N . THR A 1 256 ? 12.777 2.874 -9.583 1.00 72.44 256 THR A N 1
ATOM 1984 C CA . THR A 1 256 ? 11.741 2.450 -10.529 1.00 72.44 256 THR A CA 1
ATOM 1985 C C . THR A 1 256 ? 11.845 3.225 -11.835 1.00 72.44 256 THR A C 1
ATOM 1987 O O . THR A 1 256 ? 11.910 4.456 -11.833 1.00 72.44 256 THR A O 1
ATOM 1990 N N . ARG A 1 257 ? 11.827 2.513 -12.966 1.00 67.44 257 ARG A N 1
ATOM 1991 C CA . ARG A 1 257 ? 11.828 3.135 -14.296 1.00 67.44 257 ARG A CA 1
ATOM 1992 C C . ARG A 1 257 ? 10.581 3.998 -14.492 1.00 67.44 257 ARG A C 1
ATOM 1994 O O . ARG A 1 257 ? 9.486 3.582 -14.130 1.00 67.44 257 ARG A O 1
ATOM 2001 N N . VAL A 1 258 ? 10.752 5.167 -15.114 1.00 65.19 258 VAL A N 1
ATOM 2002 C CA . VAL A 1 258 ? 9.638 6.032 -15.528 1.00 65.19 258 VAL A CA 1
ATOM 2003 C C . VAL A 1 258 ? 8.828 5.310 -16.601 1.00 65.19 258 VAL A C 1
ATOM 2005 O O . VAL A 1 258 ? 9.332 5.031 -17.694 1.00 65.19 258 VAL A O 1
ATOM 2008 N N . TYR A 1 259 ? 7.574 4.992 -16.303 1.00 52.66 259 TYR A N 1
ATOM 2009 C CA . TYR A 1 259 ? 6.680 4.366 -17.261 1.00 52.66 259 TYR A CA 1
ATOM 2010 C C . TYR A 1 259 ? 6.161 5.420 -18.248 1.00 52.66 259 TYR A C 1
ATOM 2012 O O . TYR A 1 259 ? 5.358 6.274 -17.895 1.00 52.66 259 TYR A O 1
ATOM 2020 N N . GLY A 1 260 ? 6.643 5.368 -19.497 1.00 47.25 260 GLY A N 1
ATOM 2021 C CA . GLY A 1 260 ? 6.211 6.262 -20.586 1.00 47.25 260 GLY A CA 1
ATOM 2022 C C . GLY A 1 260 ? 7.256 7.263 -21.099 1.00 47.25 260 GLY A C 1
ATOM 2023 O O . GLY A 1 260 ? 6.965 8.007 -22.030 1.00 47.25 260 GLY A O 1
ATOM 2024 N N . GLY A 1 261 ? 8.481 7.265 -20.562 1.00 34.88 261 GLY A N 1
ATOM 2025 C CA . GLY A 1 261 ? 9.598 8.075 -21.063 1.00 34.88 261 GLY A CA 1
ATOM 2026 C C . GLY A 1 261 ? 10.639 7.233 -21.803 1.00 34.88 261 GLY A C 1
ATOM 2027 O O . GLY A 1 261 ? 11.023 6.161 -21.337 1.00 34.88 261 GLY A O 1
ATOM 2028 N N . ASN A 1 262 ? 11.113 7.713 -22.957 1.00 33.56 262 ASN A N 1
ATOM 2029 C CA . ASN A 1 262 ? 12.230 7.113 -23.693 1.00 33.56 262 ASN A CA 1
ATOM 2030 C C . ASN A 1 262 ? 13.423 6.813 -22.769 1.00 33.56 262 ASN A C 1
ATOM 2032 O O . ASN A 1 262 ? 13.771 7.619 -21.908 1.00 33.56 262 ASN A O 1
ATOM 2036 N N . ARG A 1 263 ? 14.080 5.664 -22.998 1.00 40.16 263 ARG A N 1
ATOM 2037 C CA . ARG A 1 263 ? 15.334 5.266 -22.338 1.00 40.16 263 ARG A CA 1
ATOM 2038 C C . ARG A 1 263 ? 16.348 6.420 -22.354 1.00 40.16 263 ARG A C 1
ATOM 2040 O O . ARG A 1 263 ? 17.046 6.596 -23.346 1.00 40.16 263 ARG A O 1
ATOM 2047 N N . PHE A 1 264 ? 16.545 7.080 -21.219 1.00 35.25 264 PHE A N 1
ATOM 2048 C CA . PHE A 1 264 ? 17.867 7.565 -20.841 1.00 35.25 264 PHE A CA 1
ATOM 2049 C C . PHE A 1 264 ? 18.332 6.755 -19.640 1.00 35.25 264 PHE A C 1
ATOM 2051 O O . PHE A 1 264 ? 17.992 7.001 -18.489 1.00 35.25 264 PHE A O 1
ATOM 2058 N N . SER A 1 265 ? 19.083 5.709 -19.976 1.00 35.41 265 SER A N 1
ATOM 2059 C CA . SER A 1 265 ? 19.993 5.027 -19.073 1.00 35.41 265 SER A CA 1
ATOM 2060 C C . SER A 1 265 ? 20.924 6.072 -18.461 1.00 35.41 265 SER A C 1
ATOM 2062 O O . SER A 1 265 ? 21.855 6.517 -19.129 1.00 35.41 265 SER A O 1
ATOM 2064 N N . LEU A 1 266 ? 20.710 6.453 -17.201 1.00 34.94 266 LEU A N 1
ATOM 2065 C CA . LEU A 1 266 ? 21.815 6.938 -16.382 1.00 34.94 266 LEU A CA 1
ATOM 2066 C C . LEU A 1 266 ? 22.630 5.708 -16.003 1.00 34.94 266 LEU A C 1
ATOM 2068 O O . LEU A 1 266 ? 22.376 5.011 -15.024 1.00 34.94 266 LEU A O 1
ATOM 2072 N N . SER A 1 267 ? 23.569 5.404 -16.891 1.00 34.31 267 SER A N 1
ATOM 2073 C CA . SER A 1 267 ? 24.685 4.521 -16.627 1.00 34.31 267 SER A CA 1
ATOM 2074 C C . SER A 1 267 ? 25.320 4.950 -15.309 1.00 34.31 267 SER A C 1
ATOM 2076 O O . SER A 1 267 ? 25.732 6.100 -15.165 1.00 34.31 267 SER A O 1
ATOM 2078 N N . ILE A 1 268 ? 25.414 4.016 -14.367 1.00 36.38 268 ILE A N 1
ATOM 2079 C CA . ILE A 1 268 ? 26.366 4.087 -13.263 1.00 36.38 268 ILE A CA 1
ATOM 2080 C C . ILE A 1 268 ? 27.741 4.294 -13.910 1.00 36.38 268 ILE A C 1
ATOM 2082 O O . ILE A 1 268 ? 28.324 3.354 -14.452 1.00 36.38 268 ILE A O 1
ATOM 2086 N N . GLN A 1 269 ? 28.245 5.528 -13.916 1.00 34.34 269 GLN A N 1
ATOM 2087 C CA . GLN A 1 269 ? 29.670 5.750 -14.094 1.00 34.34 269 GLN A CA 1
ATOM 2088 C C . GLN A 1 269 ? 30.327 5.308 -12.792 1.00 34.34 269 GLN A C 1
ATOM 2090 O O . GLN A 1 269 ? 30.330 6.023 -11.794 1.00 34.34 269 GLN A O 1
ATOM 2095 N N . ILE A 1 270 ? 30.838 4.079 -12.805 1.00 37.31 270 ILE A N 1
ATOM 2096 C CA . ILE A 1 270 ? 31.871 3.654 -11.871 1.00 37.31 270 ILE A CA 1
ATOM 2097 C C . ILE A 1 270 ? 33.053 4.591 -12.123 1.00 37.31 270 ILE A C 1
ATOM 2099 O O . ILE A 1 270 ? 33.689 4.524 -13.175 1.00 37.31 270 ILE A O 1
ATOM 2103 N N . ILE A 1 271 ? 33.302 5.499 -11.182 1.00 36.56 271 ILE A N 1
ATOM 2104 C CA . ILE A 1 271 ? 34.539 6.270 -11.124 1.00 36.56 271 ILE A CA 1
ATOM 2105 C C . ILE A 1 271 ? 35.651 5.262 -10.821 1.00 36.56 271 ILE A C 1
ATOM 2107 O O . ILE A 1 271 ? 35.769 4.782 -9.699 1.00 36.56 271 ILE A O 1
ATOM 2111 N N . ASN A 1 272 ? 36.429 4.924 -11.845 1.00 34.78 272 ASN A N 1
ATOM 2112 C CA . ASN A 1 272 ? 37.788 4.418 -11.707 1.00 34.78 272 ASN A CA 1
ATOM 2113 C C . ASN A 1 272 ? 38.715 5.491 -12.285 1.00 34.78 272 ASN A C 1
ATOM 2115 O O . ASN A 1 272 ? 38.780 5.646 -13.507 1.00 34.78 272 ASN A O 1
ATOM 2119 N N . ALA A 1 273 ? 39.395 6.221 -11.405 1.00 37.59 273 ALA A N 1
ATOM 2120 C CA . ALA A 1 273 ? 40.634 6.948 -11.664 1.00 37.59 273 ALA A CA 1
ATOM 2121 C C . ALA A 1 273 ? 41.375 7.109 -10.333 1.00 37.59 273 ALA A C 1
ATOM 2123 O O . ALA A 1 273 ? 40.710 7.528 -9.358 1.00 37.59 273 ALA A O 1
#

Secondary structure (DSSP, 8-state):
------S-------TT--EEE-TTT--EEEHHHHHHHHTT-SB-TTT--B----------------------TTHHHHHHHHHHHHHHHTS-----SS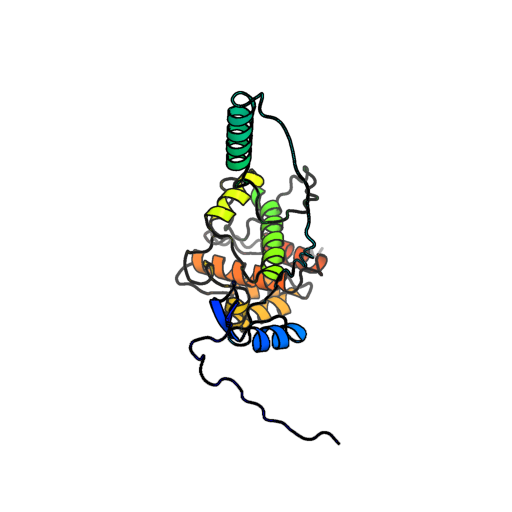-------S--------TTTTSSSGGGHHHHHHHHHHHHHHHHHHSB-SBPHHHHHHHHHHHT--SSSGGGSBTTSSGGGG-BHHHHHHHSHHHHHHHHHHTSSS-HHHHHHHHHH---SSSHHHHHHHHHHHHHHHHHTTTT-HHHHHHHHHHHHHHS--TTS------------